Protein AF-0000000072268745 (afdb_homodimer)

pLDDT: mean 97.05, std 5.37, range [57.09, 98.94]

Structure (mmCIF, N/CA/C/O backbone):
data_AF-0000000072268745-model_v1
#
loop_
_entity.id
_entity.type
_entity.pdbx_description
1 polymer 'Ketosteroid isomerase-like enzyme'
#
loop_
_atom_site.group_PDB
_atom_site.id
_atom_site.type_symbol
_atom_site.label_atom_id
_atom_site.label_alt_id
_atom_site.label_comp_id
_atom_site.label_asym_id
_atom_site.label_entity_id
_atom_site.label_seq_id
_atom_site.pdbx_PDB_ins_code
_atom_site.Cartn_x
_atom_site.Cartn_y
_atom_site.Cartn_z
_atom_site.occupancy
_atom_site.B_iso_or_equiv
_atom_site.auth_seq_id
_atom_site.auth_comp_id
_atom_site.auth_asym_id
_atom_site.auth_atom_id
_atom_site.pdbx_PDB_model_num
ATOM 1 N N . MET A 1 1 ? -26.625 -11.188 -12.883 1 57.09 1 MET A N 1
ATOM 2 C CA . MET A 1 1 ? -25.844 -10.211 -12.133 1 57.09 1 MET A CA 1
ATOM 3 C C . MET A 1 1 ? -24.672 -10.875 -11.414 1 57.09 1 MET A C 1
ATOM 5 O O . MET A 1 1 ? -24.797 -11.984 -10.906 1 57.09 1 MET A O 1
ATOM 9 N N . SER A 1 2 ? -23.438 -10.492 -11.781 1 79.25 2 SER A N 1
ATOM 10 C CA . SER A 1 2 ? -22.312 -11.25 -11.242 1 79.25 2 SER A CA 1
ATOM 11 C C . SER A 1 2 ? -22.219 -11.094 -9.734 1 79.25 2 SER A C 1
ATOM 13 O O . SER A 1 2 ? -22.656 -10.086 -9.172 1 79.25 2 SER A O 1
ATOM 15 N N . THR A 1 3 ? -22.078 -12.102 -9.016 1 87.44 3 THR A N 1
ATOM 16 C CA . THR A 1 3 ? -21.938 -12.141 -7.566 1 87.44 3 THR A CA 1
ATOM 17 C C . THR A 1 3 ? -20.781 -11.258 -7.105 1 87.44 3 THR A C 1
ATOM 19 O O . THR A 1 3 ? -19.656 -11.414 -7.574 1 87.44 3 THR A O 1
ATOM 22 N N . PRO A 1 4 ? -21.156 -10.258 -6.32 1 93.06 4 PRO A N 1
ATOM 23 C CA . PRO A 1 4 ? -20.078 -9.383 -5.836 1 93.06 4 PRO A CA 1
ATOM 24 C C . PRO A 1 4 ? -19.031 -10.133 -5.027 1 93.06 4 PRO A C 1
ATOM 26 O O . PRO A 1 4 ? -19.344 -11.07 -4.297 1 93.06 4 PRO A O 1
ATOM 29 N N . LEU A 1 5 ? -17.828 -9.742 -5.172 1 96.75 5 LEU A N 1
ATOM 30 C CA . LEU A 1 5 ? -16.766 -10.273 -4.332 1 96.75 5 LEU A CA 1
ATOM 31 C C . LEU A 1 5 ? -16.906 -9.797 -2.893 1 96.75 5 LEU A C 1
ATOM 33 O O . LEU A 1 5 ? -17.375 -8.68 -2.646 1 96.75 5 LEU A O 1
ATOM 37 N N . THR A 1 6 ? -16.484 -10.633 -1.967 1 97.25 6 THR A N 1
ATOM 38 C CA . THR A 1 6 ? -16.531 -10.312 -0.544 1 97.25 6 THR A CA 1
ATOM 39 C C . THR A 1 6 ? -15.133 -10.383 0.075 1 97.25 6 THR A C 1
ATOM 41 O O . THR A 1 6 ? -14.188 -10.828 -0.57 1 97.25 6 THR A O 1
ATOM 44 N N . ALA A 1 7 ? -15.086 -9.922 1.315 1 98.12 7 ALA A N 1
ATOM 45 C CA . ALA A 1 7 ? -13.828 -10.055 2.049 1 98.12 7 ALA A CA 1
ATOM 46 C C . ALA A 1 7 ? -13.43 -11.516 2.201 1 98.12 7 ALA A C 1
ATOM 48 O O . ALA A 1 7 ? -12.242 -11.844 2.189 1 98.12 7 ALA A O 1
ATOM 49 N N . SER A 1 8 ? -14.414 -12.391 2.43 1 98.31 8 SER A N 1
ATOM 50 C CA . SER A 1 8 ? -14.141 -13.82 2.529 1 98.31 8 SER A CA 1
ATOM 51 C C . SER A 1 8 ? -13.547 -14.359 1.232 1 98.31 8 SER A C 1
ATOM 53 O O . SER A 1 8 ? -12.695 -15.258 1.259 1 98.31 8 SER A O 1
ATOM 55 N N . ASP A 1 9 ? -13.992 -13.875 0.111 1 98.44 9 ASP A N 1
ATOM 56 C CA . ASP A 1 9 ? -13.422 -14.266 -1.17 1 98.44 9 ASP A CA 1
ATOM 57 C C . ASP A 1 9 ? -11.953 -13.844 -1.267 1 98.44 9 ASP A C 1
ATOM 59 O O . ASP A 1 9 ? -11.117 -14.594 -1.786 1 98.44 9 ASP A O 1
ATOM 63 N N . LEU A 1 10 ? -11.617 -12.625 -0.845 1 98.75 10 LEU A N 1
ATOM 64 C CA . LEU A 1 10 ? -10.227 -12.188 -0.821 1 98.75 10 LEU A CA 1
ATOM 65 C C . LEU A 1 10 ? -9.406 -13.047 0.136 1 98.75 10 LEU A C 1
ATOM 67 O O . LEU A 1 10 ? -8.242 -13.352 -0.144 1 98.75 10 LEU A O 1
ATOM 71 N N . ALA A 1 11 ? -10 -13.375 1.288 1 98.88 11 ALA A N 1
ATOM 72 C CA . ALA A 1 11 ? -9.32 -14.281 2.207 1 98.88 11 ALA A CA 1
ATOM 73 C C . ALA A 1 11 ? -9 -15.609 1.526 1 98.88 11 ALA A C 1
ATOM 75 O O . ALA A 1 11 ? -7.883 -16.125 1.644 1 98.88 11 ALA A O 1
ATOM 76 N N . ALA A 1 12 ? -9.922 -16.188 0.835 1 98.81 12 ALA A N 1
ATOM 77 C CA . ALA A 1 12 ? -9.711 -17.422 0.103 1 98.81 12 ALA A CA 1
ATOM 78 C C . ALA A 1 12 ? -8.625 -17.266 -0.951 1 98.81 12 ALA A C 1
ATOM 80 O O . ALA A 1 12 ? -7.852 -18.203 -1.201 1 98.81 12 ALA A O 1
ATOM 81 N N . LEU A 1 13 ? -8.602 -16.141 -1.576 1 98.81 13 LEU A N 1
ATOM 82 C CA . LEU A 1 13 ? -7.57 -15.836 -2.557 1 98.81 13 LEU A CA 1
ATOM 83 C C . LEU A 1 13 ? -6.184 -15.93 -1.93 1 98.81 13 LEU A C 1
ATOM 85 O O . LEU A 1 13 ? -5.297 -16.594 -2.473 1 98.81 13 LEU A O 1
ATOM 89 N N . PHE A 1 14 ? -6.012 -15.359 -0.823 1 98.88 14 PHE A N 1
ATOM 90 C CA . PHE A 1 14 ? -4.68 -15.328 -0.229 1 98.88 14 PHE A CA 1
ATOM 91 C C . PHE A 1 14 ? -4.359 -16.656 0.447 1 98.88 14 PHE A C 1
ATOM 93 O O . PHE A 1 14 ? -3.189 -17.031 0.557 1 98.88 14 PHE A O 1
ATOM 100 N N . ASP A 1 15 ? -5.402 -17.406 0.915 1 98.88 15 ASP A N 1
ATOM 101 C CA . ASP A 1 15 ? -5.156 -18.812 1.279 1 98.88 15 ASP A CA 1
ATOM 102 C C . ASP A 1 15 ? -4.621 -19.594 0.089 1 98.88 15 ASP A C 1
ATOM 104 O O . ASP A 1 15 ? -3.719 -20.422 0.244 1 98.88 15 ASP A O 1
ATOM 108 N N . ALA A 1 16 ? -5.203 -19.391 -1.066 1 98.88 16 ALA A N 1
ATOM 109 C CA . ALA A 1 16 ? -4.758 -20.062 -2.283 1 98.88 16 ALA A CA 1
ATOM 110 C C . ALA A 1 16 ? -3.328 -19.672 -2.641 1 98.88 16 ALA A C 1
ATOM 112 O O . ALA A 1 16 ? -2.529 -20.5 -3.068 1 98.88 16 ALA A O 1
ATOM 113 N N . PHE A 1 17 ? -3.014 -18.359 -2.537 1 98.88 17 PHE A N 1
ATOM 114 C CA . PHE A 1 17 ? -1.639 -17.906 -2.734 1 98.88 17 PHE A CA 1
ATOM 115 C C . PHE A 1 17 ? -0.683 -18.703 -1.854 1 98.88 17 PHE A C 1
ATOM 117 O O . PHE A 1 17 ? 0.359 -19.172 -2.322 1 98.88 17 PHE A O 1
ATOM 124 N N . ASN A 1 18 ? -1.063 -18.906 -0.596 1 98.81 18 ASN A N 1
ATOM 125 C CA . ASN A 1 18 ? -0.176 -19.531 0.377 1 98.81 18 ASN A CA 1
ATOM 126 C C . ASN A 1 18 ? -0.077 -21.047 0.154 1 98.81 18 ASN A C 1
ATOM 128 O O . ASN A 1 18 ? 0.887 -21.672 0.587 1 98.81 18 ASN A O 1
ATOM 132 N N . ARG A 1 19 ? -1.008 -21.594 -0.519 1 98.5 19 ARG A N 1
ATOM 133 C CA . ARG A 1 19 ? -0.937 -23 -0.927 1 98.5 19 ARG A CA 1
ATOM 134 C C . ARG A 1 19 ? -0.25 -23.141 -2.281 1 98.5 19 ARG A C 1
ATOM 136 O O . ARG A 1 19 ? -0.053 -24.25 -2.77 1 98.5 19 ARG A O 1
ATOM 143 N N . HIS A 1 20 ? -0.003 -22.078 -2.895 1 98.62 20 HIS A N 1
ATOM 144 C CA . HIS A 1 20 ? 0.574 -22.031 -4.234 1 98.62 20 HIS A CA 1
ATOM 145 C C . HIS A 1 20 ? -0.311 -22.75 -5.242 1 98.62 20 HIS A C 1
ATOM 147 O O . HIS A 1 20 ? 0.184 -23.516 -6.074 1 98.62 20 HIS A O 1
ATOM 153 N N . ASP A 1 21 ? -1.576 -22.547 -5.133 1 98.69 21 ASP A N 1
ATOM 154 C CA . ASP A 1 21 ? -2.6 -23.125 -5.996 1 98.69 21 ASP A CA 1
ATOM 155 C C . ASP A 1 21 ? -3.02 -22.141 -7.086 1 98.69 21 ASP A C 1
ATOM 157 O O . ASP A 1 21 ? -3.982 -21.391 -6.918 1 98.69 21 ASP A O 1
ATOM 161 N N . ILE A 1 22 ? -2.371 -22.281 -8.242 1 98.75 22 ILE A N 1
ATOM 162 C CA . ILE A 1 22 ? -2.49 -21.25 -9.258 1 98.75 22 ILE A CA 1
ATOM 163 C C . ILE A 1 22 ? -3.914 -21.219 -9.812 1 98.75 22 ILE A C 1
ATOM 165 O O . ILE A 1 22 ? -4.453 -20.156 -10.117 1 98.75 22 ILE A O 1
ATOM 169 N N . ASP A 1 23 ? -4.516 -22.328 -9.969 1 98.5 23 ASP A N 1
ATOM 170 C CA . ASP A 1 23 ? -5.879 -22.344 -10.492 1 98.5 23 ASP A CA 1
ATOM 171 C C . ASP A 1 23 ? -6.836 -21.609 -9.562 1 98.5 23 ASP A C 1
ATOM 173 O O . ASP A 1 23 ? -7.652 -20.797 -10.016 1 98.5 23 ASP A O 1
ATOM 177 N N . ALA A 1 24 ? -6.77 -21.891 -8.281 1 98.69 24 ALA A N 1
ATOM 178 C CA . ALA A 1 24 ? -7.605 -21.203 -7.289 1 98.69 24 ALA A CA 1
ATOM 179 C C . ALA A 1 24 ? -7.297 -19.719 -7.238 1 98.69 24 ALA A C 1
ATOM 181 O O . ALA A 1 24 ? -8.203 -18.891 -7.074 1 98.69 24 ALA A O 1
ATOM 182 N N . VAL A 1 25 ? -6.023 -19.344 -7.359 1 98.81 25 VAL A N 1
ATOM 183 C CA . VAL A 1 25 ? -5.605 -17.953 -7.336 1 98.81 25 VAL A CA 1
ATOM 184 C C . VAL A 1 25 ? -6.234 -17.203 -8.508 1 98.81 25 VAL A C 1
ATOM 186 O O . VAL A 1 25 ? -6.762 -16.094 -8.336 1 98.81 25 VAL A O 1
ATOM 189 N N . MET A 1 26 ? -6.246 -17.797 -9.672 1 98.62 26 MET A N 1
ATOM 190 C CA . MET A 1 26 ? -6.598 -17.047 -10.875 1 98.62 26 MET A CA 1
ATOM 191 C C . MET A 1 26 ? -8.109 -16.984 -11.055 1 98.62 26 MET A C 1
ATOM 193 O O . MET A 1 26 ? -8.617 -16.172 -11.836 1 98.62 26 MET A O 1
ATOM 197 N N . ALA A 1 27 ? -8.82 -17.734 -10.32 1 97.88 27 ALA A N 1
ATOM 198 C CA . ALA A 1 27 ? -10.266 -17.875 -10.484 1 97.88 27 ALA A CA 1
ATOM 199 C C . ALA A 1 27 ? -10.961 -16.516 -10.414 1 97.88 27 ALA A C 1
ATOM 201 O O . ALA A 1 27 ? -11.82 -16.219 -11.25 1 97.88 27 ALA A O 1
ATOM 202 N N . PRO A 1 28 ? -10.633 -15.688 -9.516 1 98.25 28 PRO A N 1
ATOM 203 C CA . PRO A 1 28 ? -11.375 -14.438 -9.406 1 98.25 28 PRO A CA 1
ATOM 204 C C . PRO A 1 28 ? -10.852 -13.352 -10.336 1 98.25 28 PRO A C 1
ATOM 206 O O . PRO A 1 28 ? -11.422 -12.258 -10.406 1 98.25 28 PRO A O 1
ATOM 209 N N . PHE A 1 29 ? -9.805 -13.555 -11.055 1 98.62 29 PHE A N 1
ATOM 210 C CA . PHE A 1 29 ? -9.227 -12.539 -11.93 1 98.62 29 PHE A CA 1
ATOM 211 C C . PHE A 1 29 ? -9.953 -12.5 -13.266 1 98.62 29 PHE A C 1
ATOM 213 O O . PHE A 1 29 ? -10.273 -13.539 -13.836 1 98.62 29 PHE A O 1
ATOM 220 N N . ALA A 1 30 ? -10.242 -11.289 -13.719 1 98.31 30 ALA A N 1
ATOM 221 C CA . ALA A 1 30 ? -10.789 -11.109 -15.055 1 98.31 30 ALA A CA 1
ATOM 222 C C . ALA A 1 30 ? -9.773 -11.5 -16.125 1 98.31 30 ALA A C 1
ATOM 224 O O . ALA A 1 30 ? -8.57 -11.5 -15.867 1 98.31 30 ALA A O 1
ATOM 225 N N . GLU A 1 31 ? -10.188 -11.742 -17.328 1 97.19 31 GLU A N 1
ATOM 226 C CA . GLU A 1 31 ? -9.312 -12.156 -18.422 1 97.19 31 GLU A CA 1
ATOM 227 C C . GLU A 1 31 ? -8.32 -11.055 -18.781 1 97.19 31 GLU A C 1
ATOM 229 O O . GLU A 1 31 ? -7.164 -11.344 -19.109 1 97.19 31 GLU A O 1
ATOM 234 N N . ASP A 1 32 ? -8.773 -9.852 -18.688 1 97.19 32 ASP A N 1
ATOM 235 C CA . ASP A 1 32 ? -7.926 -8.734 -19.094 1 97.19 32 ASP A CA 1
ATOM 236 C C . ASP A 1 32 ? -7.391 -7.98 -17.875 1 97.19 32 ASP A C 1
ATOM 238 O O . ASP A 1 32 ? -7.105 -6.781 -17.953 1 97.19 32 ASP A O 1
ATOM 242 N N . CYS A 1 33 ? -7.383 -8.648 -16.797 1 98.75 33 CYS A N 1
ATOM 243 C CA . CYS A 1 33 ? -6.887 -8.023 -15.57 1 98.75 33 CYS A CA 1
ATOM 244 C C . CYS A 1 33 ? -5.484 -7.461 -15.773 1 98.75 33 CYS A C 1
ATOM 246 O O . CYS A 1 33 ? -4.707 -7.996 -16.562 1 98.75 33 CYS A O 1
ATOM 248 N N . VAL A 1 34 ? -5.18 -6.355 -15.125 1 98.94 34 VAL A N 1
ATOM 249 C CA . VAL A 1 34 ? -3.84 -5.777 -15.094 1 98.94 34 VAL A CA 1
ATOM 250 C C . VAL A 1 34 ? -3.279 -5.867 -13.672 1 98.94 34 VAL A C 1
ATOM 252 O O . VAL A 1 34 ? -3.984 -5.586 -12.703 1 98.94 34 VAL A O 1
ATOM 255 N N . PHE A 1 35 ? -2.059 -6.297 -13.602 1 98.94 35 PHE A N 1
ATOM 256 C CA . PHE A 1 35 ? -1.34 -6.406 -12.336 1 98.94 35 PHE A CA 1
ATOM 257 C C . PHE A 1 35 ? -0.111 -5.508 -12.328 1 98.94 35 PHE A C 1
ATOM 259 O O . PHE A 1 35 ? 0.721 -5.574 -13.234 1 98.94 35 PHE A O 1
ATOM 266 N N . TYR A 1 36 ? -0.042 -4.59 -11.344 1 98.94 36 TYR A N 1
ATOM 267 C CA . TYR A 1 36 ? 1.142 -3.768 -11.117 1 98.94 36 TYR A CA 1
ATOM 268 C C . TYR A 1 36 ? 1.948 -4.285 -9.938 1 98.94 36 TYR A C 1
ATOM 270 O O . TYR A 1 36 ? 1.453 -4.316 -8.805 1 98.94 36 TYR A O 1
ATOM 278 N N . THR A 1 37 ? 3.186 -4.629 -10.18 1 98.81 37 THR A N 1
ATOM 279 C CA . THR A 1 37 ? 4.035 -5.258 -9.172 1 98.81 37 THR A CA 1
ATOM 280 C C . THR A 1 37 ? 4.562 -4.219 -8.188 1 98.81 37 THR A C 1
ATOM 282 O O . THR A 1 37 ? 4.418 -3.014 -8.414 1 98.81 37 THR A O 1
ATOM 285 N N . VAL A 1 38 ? 5.176 -4.715 -7.133 1 98.5 38 VAL A N 1
ATOM 286 C CA . VAL A 1 38 ? 5.707 -3.883 -6.059 1 98.5 38 VAL A CA 1
ATOM 287 C C . VAL A 1 38 ? 6.828 -2.996 -6.598 1 98.5 38 VAL A C 1
ATOM 289 O O . VAL A 1 38 ? 6.977 -1.848 -6.172 1 98.5 38 VAL A O 1
ATOM 292 N N . ALA A 1 39 ? 7.551 -3.527 -7.504 1 98.12 39 ALA A N 1
ATOM 293 C CA . ALA A 1 39 ? 8.766 -2.869 -7.969 1 98.12 39 ALA A CA 1
ATOM 294 C C . ALA A 1 39 ? 8.797 -2.775 -9.492 1 98.12 39 ALA A C 1
ATOM 296 O O . ALA A 1 39 ? 8.125 -3.555 -10.18 1 98.12 39 ALA A O 1
ATOM 297 N N . GLY A 1 40 ? 9.656 -1.9 -10.008 1 97.88 40 GLY A N 1
ATOM 298 C CA . GLY A 1 40 ? 9.852 -1.713 -11.438 1 97.88 40 GLY A CA 1
ATOM 299 C C . GLY A 1 40 ? 10.406 -0.345 -11.789 1 97.88 40 GLY A C 1
ATOM 300 O O . GLY A 1 40 ? 10.641 0.483 -10.906 1 97.88 40 GLY A O 1
ATOM 301 N N . GLU A 1 41 ? 10.531 -0.11 -13.062 1 96.94 41 GLU A N 1
ATOM 302 C CA . GLU A 1 41 ? 11.125 1.136 -13.531 1 96.94 41 GLU A CA 1
ATOM 303 C C . GLU A 1 41 ? 10.086 2.244 -13.633 1 96.94 41 GLU A C 1
ATOM 305 O O . GLU A 1 41 ? 10.43 3.43 -13.641 1 96.94 41 GLU A O 1
ATOM 310 N N . ALA A 1 42 ? 8.875 1.871 -13.75 1 97.69 42 ALA A N 1
ATOM 311 C CA . ALA A 1 42 ? 7.812 2.863 -13.852 1 97.69 42 ALA A CA 1
ATOM 312 C C . ALA A 1 42 ? 7.266 3.229 -12.477 1 97.69 42 ALA A C 1
ATOM 314 O O . ALA A 1 42 ? 7.484 2.506 -11.5 1 97.69 42 ALA A O 1
ATOM 315 N N . GLU A 1 43 ? 6.566 4.324 -12.328 1 98 43 GLU A N 1
ATOM 316 C CA . GLU A 1 43 ? 6.031 4.816 -11.062 1 98 43 GLU A CA 1
ATOM 317 C C . GLU A 1 43 ? 5.051 3.816 -10.453 1 98 43 GLU A C 1
ATOM 319 O O . GLU A 1 43 ? 4.867 3.783 -9.234 1 98 43 GLU A O 1
ATOM 324 N N . HIS A 1 44 ? 4.395 2.994 -11.281 1 98.5 44 HIS A N 1
ATOM 325 C CA . HIS A 1 44 ? 3.402 2.018 -10.844 1 98.5 44 HIS A CA 1
ATOM 326 C C . HIS A 1 44 ? 4.023 0.637 -10.672 1 98.5 44 HIS A C 1
ATOM 328 O O . HIS A 1 44 ? 3.316 -0.344 -10.438 1 98.5 44 HIS A O 1
ATOM 334 N N . GLY A 1 45 ? 5.34 0.479 -10.797 1 98.25 45 GLY A N 1
ATOM 335 C CA . GLY A 1 45 ? 5.992 -0.82 -10.852 1 98.25 45 GLY A CA 1
ATOM 336 C C . GLY A 1 45 ? 6.027 -1.412 -12.242 1 98.25 45 GLY A C 1
ATOM 337 O O . GLY A 1 45 ? 6.254 -0.696 -13.227 1 98.25 45 GLY A O 1
ATOM 338 N N . THR A 1 46 ? 6.012 -2.699 -12.305 1 98.69 46 THR A N 1
ATOM 339 C CA . THR A 1 46 ? 5.926 -3.383 -13.586 1 98.69 46 THR A CA 1
ATOM 340 C C . THR A 1 46 ? 4.477 -3.717 -13.93 1 98.69 46 THR A C 1
ATOM 342 O O . THR A 1 46 ? 3.73 -4.203 -13.078 1 98.69 46 THR A O 1
ATOM 345 N N . ARG A 1 47 ? 4.098 -3.391 -15.117 1 98.75 47 ARG A N 1
ATOM 346 C CA . ARG A 1 47 ? 2.75 -3.67 -15.594 1 98.75 47 ARG A CA 1
ATOM 347 C C . ARG A 1 47 ? 2.678 -5.043 -16.25 1 98.75 47 ARG A C 1
ATOM 349 O O . ARG A 1 47 ? 3.395 -5.312 -17.219 1 98.75 47 ARG A O 1
ATOM 356 N N . ILE A 1 48 ? 1.896 -5.918 -15.734 1 98.88 48 ILE A N 1
ATOM 357 C CA . ILE A 1 48 ? 1.642 -7.242 -16.297 1 98.88 48 ILE A CA 1
ATOM 358 C C . ILE A 1 48 ? 0.174 -7.355 -16.703 1 98.88 48 ILE A C 1
ATOM 360 O O . ILE A 1 48 ? -0.722 -7.129 -15.883 1 98.88 48 ILE A O 1
ATOM 364 N N . GLU A 1 49 ? -0.066 -7.73 -17.906 1 98.62 49 GLU A N 1
ATOM 365 C CA . GLU A 1 49 ? -1.429 -7.684 -18.422 1 98.62 49 GLU A CA 1
ATOM 366 C C . GLU A 1 49 ? -1.888 -9.055 -18.906 1 98.62 49 GLU A C 1
ATOM 368 O O . GLU A 1 49 ? -1.187 -9.719 -19.672 1 98.62 49 GLU A O 1
ATOM 373 N N . GLY A 1 50 ? -3.051 -9.414 -18.469 1 98.31 50 GLY A N 1
ATOM 374 C CA . GLY A 1 50 ? -3.68 -10.656 -18.891 1 98.31 50 GLY A CA 1
ATOM 375 C C . GLY A 1 50 ? -3.467 -11.789 -17.906 1 98.31 50 GLY A C 1
ATOM 376 O O . GLY A 1 50 ? -2.402 -11.898 -17.297 1 98.31 50 GLY A O 1
ATOM 377 N N . ARG A 1 51 ? -4.449 -12.656 -17.875 1 97.38 51 ARG A N 1
ATOM 378 C CA . ARG A 1 51 ? -4.5 -13.727 -16.891 1 97.38 51 ARG A CA 1
ATOM 379 C C . ARG A 1 51 ? -3.299 -14.656 -17.016 1 97.38 51 ARG A C 1
ATOM 381 O O . ARG A 1 51 ? -2.699 -15.055 -16.016 1 97.38 51 ARG A O 1
ATOM 388 N N . GLU A 1 52 ? -2.932 -14.992 -18.188 1 97.44 52 GLU A N 1
ATOM 389 C CA . GLU A 1 52 ? -1.837 -15.93 -18.406 1 97.44 52 GLU A CA 1
ATOM 390 C C . GLU A 1 52 ? -0.507 -15.352 -17.938 1 97.44 52 GLU A C 1
ATOM 392 O O . GLU A 1 52 ? 0.27 -16.031 -17.266 1 97.44 52 GLU A O 1
ATOM 397 N N . ALA A 1 53 ? -0.256 -14.133 -18.344 1 98.75 53 ALA A N 1
ATOM 398 C CA . ALA A 1 53 ? 0.977 -13.469 -17.938 1 98.75 53 ALA A CA 1
ATOM 399 C C . ALA A 1 53 ? 1.037 -13.312 -16.422 1 98.75 53 ALA A C 1
ATOM 401 O O . ALA A 1 53 ? 2.096 -13.492 -15.812 1 98.75 53 ALA A O 1
ATOM 402 N N . ILE A 1 54 ? -0.078 -12.984 -15.828 1 98.88 54 ILE A N 1
ATOM 403 C CA . ILE A 1 54 ? -0.147 -12.812 -14.383 1 98.88 54 ILE A CA 1
ATOM 404 C C . ILE A 1 54 ? 0.089 -14.156 -13.695 1 98.88 54 ILE A C 1
ATOM 406 O O . ILE A 1 54 ? 0.854 -14.234 -12.727 1 98.88 54 ILE A O 1
ATOM 410 N N . ALA A 1 55 ? -0.515 -15.195 -14.195 1 98.81 55 ALA A N 1
ATOM 411 C CA . ALA A 1 55 ? -0.311 -16.531 -13.641 1 98.81 55 ALA A CA 1
ATOM 412 C C . ALA A 1 55 ? 1.163 -16.922 -13.688 1 98.81 55 ALA A C 1
ATOM 414 O O . ALA A 1 55 ? 1.692 -17.469 -12.719 1 98.81 55 ALA A O 1
ATOM 415 N N . ARG A 1 56 ? 1.805 -16.641 -14.75 1 98.75 56 ARG A N 1
ATOM 416 C CA . ARG A 1 56 ? 3.225 -16.938 -14.891 1 98.75 56 ARG A CA 1
ATOM 417 C C . ARG A 1 56 ? 4.055 -16.156 -13.875 1 98.75 56 ARG A C 1
ATOM 419 O O . ARG A 1 56 ? 5.008 -16.688 -13.305 1 98.75 56 ARG A O 1
ATOM 426 N N . ALA A 1 57 ? 3.707 -14.961 -13.711 1 98.69 57 ALA A N 1
ATOM 427 C CA . ALA A 1 57 ? 4.426 -14.133 -12.742 1 98.69 57 ALA A CA 1
ATOM 428 C C . ALA A 1 57 ? 4.297 -14.703 -11.336 1 98.69 57 ALA A C 1
ATOM 430 O O . ALA A 1 57 ? 5.285 -14.812 -10.609 1 98.69 57 ALA A O 1
ATOM 431 N N . PHE A 1 58 ? 3.025 -15.039 -10.906 1 98.75 58 PHE A N 1
ATOM 432 C CA . PHE A 1 58 ? 2.803 -15.594 -9.578 1 98.75 58 PHE A CA 1
ATOM 433 C C . PHE A 1 58 ? 3.555 -16.906 -9.406 1 98.75 58 PHE A C 1
ATOM 435 O O . PHE A 1 58 ? 4.219 -17.125 -8.391 1 98.75 58 PHE A O 1
ATOM 442 N N . THR A 1 59 ? 3.559 -17.766 -10.391 1 98.69 59 THR A N 1
ATOM 443 C CA . THR A 1 59 ? 4.273 -19.031 -10.32 1 98.69 59 THR A CA 1
ATOM 444 C C . THR A 1 59 ? 5.781 -18.797 -10.258 1 98.69 59 THR A C 1
ATOM 446 O O . THR A 1 59 ? 6.504 -19.562 -9.609 1 98.69 59 THR A O 1
ATOM 449 N N . GLY A 1 60 ? 6.184 -17.828 -10.961 1 98.38 60 GLY A N 1
ATOM 450 C CA . GLY A 1 60 ? 7.586 -17.438 -10.891 1 98.38 60 GLY A CA 1
ATOM 451 C C . GLY A 1 60 ? 8.039 -17.078 -9.484 1 98.38 60 GLY A C 1
ATOM 452 O O . GLY A 1 60 ? 9.133 -17.469 -9.062 1 98.38 60 GLY A O 1
ATOM 453 N N . VAL A 1 61 ? 7.23 -16.328 -8.773 1 98 61 VAL A N 1
ATOM 454 C CA . VAL A 1 61 ? 7.543 -15.969 -7.391 1 98 61 VAL A CA 1
ATOM 455 C C . VAL A 1 61 ? 7.68 -17.234 -6.543 1 98 61 VAL A C 1
ATOM 457 O O . VAL A 1 61 ? 8.641 -17.375 -5.781 1 98 61 VAL A O 1
ATOM 460 N N . TRP A 1 62 ? 6.789 -18.188 -6.676 1 98.25 62 TRP A N 1
ATOM 461 C CA . TRP A 1 62 ? 6.789 -19.438 -5.906 1 98.25 62 TRP A CA 1
ATOM 462 C C . TRP A 1 62 ? 8.008 -20.281 -6.238 1 98.25 62 TRP A C 1
ATOM 464 O O . TRP A 1 62 ? 8.539 -20.984 -5.371 1 98.25 62 TRP A O 1
ATOM 474 N N . THR A 1 63 ? 8.352 -20.219 -7.453 1 98.19 63 THR A N 1
ATOM 475 C CA . THR A 1 63 ? 9.516 -20.984 -7.887 1 98.19 63 THR A CA 1
ATOM 476 C C . THR A 1 63 ? 10.797 -20.406 -7.289 1 98.19 63 THR A C 1
ATOM 478 O O . THR A 1 63 ? 11.648 -21.141 -6.793 1 98.19 63 THR A O 1
ATOM 481 N N . ALA A 1 64 ? 10.914 -19.172 -7.328 1 97.75 64 ALA A N 1
ATOM 482 C CA . ALA A 1 64 ? 12.102 -18.5 -6.816 1 97.75 64 ALA A CA 1
ATOM 483 C C . ALA A 1 64 ? 12.156 -18.562 -5.293 1 97.75 64 ALA A C 1
ATOM 485 O O . ALA A 1 64 ? 13.242 -18.594 -4.707 1 97.75 64 ALA A O 1
ATOM 486 N N . MET A 1 65 ? 11.039 -18.578 -4.652 1 98.25 65 MET A N 1
ATOM 487 C CA . MET A 1 65 ? 10.883 -18.609 -3.201 1 98.25 65 MET A CA 1
ATOM 488 C C . MET A 1 65 ? 9.828 -19.625 -2.787 1 98.25 65 MET A C 1
ATOM 490 O O . MET A 1 65 ? 8.695 -19.25 -2.455 1 98.25 65 MET A O 1
ATOM 494 N N . PRO A 1 66 ? 10.156 -20.812 -2.658 1 98.19 66 PRO A N 1
ATOM 495 C CA . PRO A 1 66 ? 9.164 -21.859 -2.473 1 98.19 66 PRO A CA 1
ATOM 496 C C . PRO A 1 66 ? 8.445 -21.781 -1.127 1 98.19 66 PRO A C 1
ATOM 498 O O . PRO A 1 66 ? 7.383 -22.375 -0.949 1 98.19 66 PRO A O 1
ATOM 501 N N . ASP A 1 67 ? 9.008 -21.047 -0.145 1 98.44 67 ASP A N 1
ATOM 502 C CA . ASP A 1 67 ? 8.398 -20.953 1.178 1 98.44 67 ASP A CA 1
ATOM 503 C C . ASP A 1 67 ? 7.637 -19.641 1.34 1 98.44 67 ASP A C 1
ATOM 505 O O . ASP A 1 67 ? 7.242 -19.281 2.451 1 98.44 67 ASP A O 1
ATOM 509 N N . VAL A 1 68 ? 7.453 -18.891 0.263 1 98.69 68 VAL A N 1
ATOM 510 C CA . VAL A 1 68 ? 6.859 -17.562 0.316 1 98.69 68 VAL A CA 1
ATOM 511 C C . VAL A 1 68 ? 5.441 -17.656 0.882 1 98.69 68 VAL A C 1
ATOM 513 O O . VAL A 1 68 ? 4.691 -18.578 0.555 1 98.69 68 VAL A O 1
ATOM 516 N N . GLN A 1 69 ? 5.129 -16.703 1.755 1 98.75 69 GLN A N 1
ATOM 517 C CA . GLN A 1 69 ? 3.797 -16.594 2.336 1 98.75 69 GLN A CA 1
ATOM 518 C C . GLN A 1 69 ? 3.367 -15.125 2.424 1 98.75 69 GLN A C 1
ATOM 520 O O . GLN A 1 69 ? 4.184 -14.25 2.717 1 98.75 69 GLN A O 1
ATOM 525 N N . TRP A 1 70 ? 2.17 -14.914 2.17 1 98.81 70 TRP A N 1
ATOM 526 C CA . TRP A 1 70 ? 1.466 -13.695 2.564 1 98.81 70 TRP A CA 1
ATOM 527 C C . TRP A 1 70 ? 0.698 -13.914 3.865 1 98.81 70 TRP A C 1
ATOM 529 O O . TRP A 1 70 ? -0.523 -14.086 3.85 1 98.81 70 TRP A O 1
ATOM 539 N N . ALA A 1 71 ? 1.368 -13.75 4.957 1 98.56 71 ALA A N 1
ATOM 540 C CA . ALA A 1 71 ? 0.908 -14.18 6.277 1 98.56 71 ALA A CA 1
ATOM 541 C C . ALA A 1 71 ? 0.034 -13.109 6.926 1 98.56 71 ALA A C 1
ATOM 543 O O . ALA A 1 71 ? 0.027 -11.953 6.492 1 98.56 71 ALA A O 1
ATOM 544 N N . ASP A 1 72 ? -0.759 -13.555 7.941 1 98.44 72 ASP A N 1
ATOM 545 C CA . ASP A 1 72 ? -1.529 -12.664 8.812 1 98.44 72 ASP A CA 1
ATOM 546 C C . ASP A 1 72 ? -2.41 -11.727 7.996 1 98.44 72 ASP A C 1
ATOM 548 O O . ASP A 1 72 ? -2.488 -10.531 8.289 1 98.44 72 ASP A O 1
ATOM 552 N N . HIS A 1 73 ? -3.002 -12.266 6.938 1 98.75 73 HIS A N 1
ATOM 553 C CA . HIS A 1 73 ? -3.678 -11.359 6.016 1 98.75 73 HIS A CA 1
ATOM 554 C C . HIS A 1 73 ? -5.059 -10.977 6.535 1 98.75 73 HIS A C 1
ATOM 556 O O . HIS A 1 73 ? -5.711 -11.766 7.223 1 98.75 73 HIS A O 1
ATOM 562 N N . SER A 1 74 ? -5.492 -9.766 6.246 1 98.81 74 SER A N 1
ATOM 563 C CA . SER A 1 74 ? -6.812 -9.211 6.516 1 98.81 74 SER A CA 1
ATOM 564 C C . SER A 1 74 ? -7.34 -8.438 5.312 1 98.81 74 SER A C 1
ATOM 566 O O . SER A 1 74 ? -6.562 -7.98 4.469 1 98.81 74 SER A O 1
ATOM 568 N N . HIS A 1 75 ? -8.688 -8.289 5.246 1 98.81 75 HIS A N 1
ATOM 569 C CA . HIS A 1 75 ? -9.289 -7.828 4 1 98.81 75 HIS A CA 1
ATOM 570 C C . HIS A 1 75 ? -10.5 -6.941 4.277 1 98.81 75 HIS A C 1
ATOM 572 O O . HIS A 1 75 ? -11.227 -7.156 5.25 1 98.81 75 HIS A O 1
ATOM 578 N N . PHE A 1 76 ? -10.742 -5.996 3.414 1 98.75 76 PHE A N 1
ATOM 579 C CA . PHE A 1 76 ? -11.992 -5.246 3.408 1 98.75 76 PHE A CA 1
ATOM 580 C C . PHE A 1 76 ? -12.297 -4.719 2.014 1 98.75 76 PHE A C 1
ATOM 582 O O . PHE A 1 76 ? -11.422 -4.68 1.149 1 98.75 76 PHE A O 1
ATOM 589 N N . LEU A 1 77 ? -13.516 -4.371 1.738 1 98.69 77 LEU A N 1
ATOM 590 C CA . LEU A 1 77 ? -13.969 -3.807 0.472 1 98.69 77 LEU A CA 1
ATOM 591 C C . LEU A 1 77 ? -14.703 -2.49 0.696 1 98.69 77 LEU A C 1
ATOM 593 O O . LEU A 1 77 ? -15.203 -2.234 1.792 1 98.69 77 LEU A O 1
ATOM 597 N N . SER A 1 78 ? -14.727 -1.685 -0.336 1 98.38 78 SER A N 1
ATOM 598 C CA . SER A 1 78 ? -15.562 -0.485 -0.314 1 98.38 78 SER A CA 1
ATOM 599 C C . SER A 1 78 ? -17.047 -0.841 -0.261 1 98.38 78 SER A C 1
ATOM 601 O O . SER A 1 78 ? -17.422 -1.978 -0.551 1 98.38 78 SER A O 1
ATOM 603 N N . GLU A 1 79 ? -17.828 0.113 0.056 1 95.62 79 GLU A N 1
ATOM 604 C CA . GLU A 1 79 ? -19.266 -0.095 0.186 1 95.62 79 GLU A CA 1
ATOM 605 C C . GLU A 1 79 ? -19.875 -0.579 -1.127 1 95.62 79 GLU A C 1
ATOM 607 O O . GLU A 1 79 ? -20.719 -1.478 -1.133 1 95.62 79 GLU A O 1
ATOM 612 N N . ASP A 1 80 ? -19.453 -0.013 -2.236 1 96.06 80 ASP A N 1
ATOM 613 C CA . ASP A 1 80 ? -20.047 -0.336 -3.529 1 96.06 80 ASP A CA 1
ATOM 614 C C . ASP A 1 80 ? -19.422 -1.6 -4.121 1 96.06 80 ASP A C 1
ATOM 616 O O . ASP A 1 80 ? -19.781 -2.02 -5.223 1 96.06 80 ASP A O 1
ATOM 620 N N . GLY A 1 81 ? -18.453 -2.15 -3.451 1 97.25 81 GLY A N 1
ATOM 621 C CA . GLY A 1 81 ? -17.859 -3.41 -3.861 1 97.25 81 GLY A CA 1
ATOM 622 C C . GLY A 1 81 ? -16.906 -3.264 -5.027 1 97.25 81 GLY A C 1
ATOM 623 O O . GLY A 1 81 ? -16.438 -4.262 -5.586 1 97.25 81 GLY A O 1
ATOM 624 N N . THR A 1 82 ? -16.5 -2.029 -5.371 1 98.25 82 THR A N 1
ATOM 625 C CA . THR A 1 82 ? -15.688 -1.817 -6.566 1 98.25 82 THR A CA 1
ATOM 626 C C . THR A 1 82 ? -14.211 -1.729 -6.215 1 98.25 82 THR A C 1
ATOM 628 O O . THR A 1 82 ? -13.352 -1.702 -7.102 1 98.25 82 THR A O 1
ATOM 631 N N . ARG A 1 83 ? -13.992 -1.65 -4.945 1 98.75 83 ARG A N 1
ATOM 632 C CA . ARG A 1 83 ? -12.617 -1.612 -4.473 1 98.75 83 ARG A CA 1
ATOM 633 C C . ARG A 1 83 ? -12.391 -2.635 -3.363 1 98.75 83 ARG A C 1
ATOM 635 O O . ARG A 1 83 ? -13.273 -2.873 -2.541 1 98.75 83 ARG A O 1
ATOM 642 N N . GLY A 1 84 ? -11.188 -3.24 -3.281 1 98.81 84 GLY A N 1
ATOM 643 C CA . GLY A 1 84 ? -10.773 -4.16 -2.232 1 98.81 84 GLY A CA 1
ATOM 644 C C . GLY A 1 84 ? -9.352 -3.92 -1.757 1 98.81 84 GLY A C 1
ATOM 645 O O . GLY A 1 84 ? -8.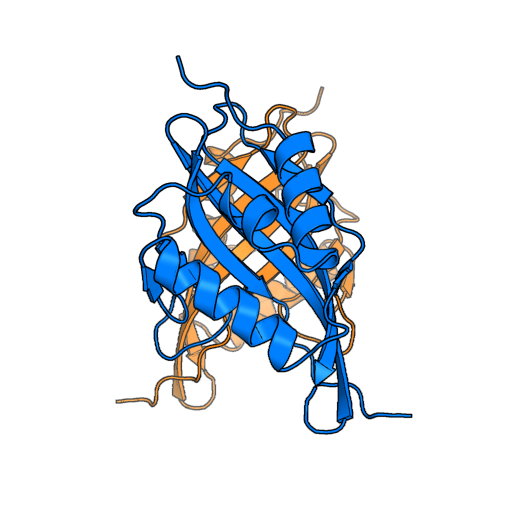547 -3.322 -2.473 1 98.81 84 GLY A O 1
ATOM 646 N N . VAL A 1 85 ? -9.109 -4.34 -0.579 1 98.94 85 VAL A N 1
ATOM 647 C CA . VAL A 1 85 ? -7.785 -4.238 0.029 1 98.94 85 VAL A CA 1
ATOM 648 C C . VAL A 1 85 ? -7.453 -5.539 0.76 1 98.94 85 VAL A C 1
ATOM 650 O O . VAL A 1 85 ? -8.289 -6.086 1.479 1 98.94 85 VAL A O 1
ATOM 653 N N . SER A 1 86 ? -6.277 -6.023 0.547 1 98.94 86 SER A N 1
ATOM 654 C CA . SER A 1 86 ? -5.699 -7.094 1.353 1 98.94 86 SER A CA 1
ATOM 655 C C . SER A 1 86 ? -4.379 -6.656 1.982 1 98.94 86 SER A C 1
ATOM 657 O O . SER A 1 86 ? -3.441 -6.285 1.275 1 98.94 86 SER A O 1
ATOM 659 N N . GLN A 1 87 ? -4.312 -6.672 3.277 1 98.94 87 GLN A N 1
ATOM 660 C CA . GLN A 1 87 ? -3.068 -6.449 4.008 1 98.94 87 GLN A CA 1
ATOM 661 C C . GLN A 1 87 ? -2.436 -7.77 4.434 1 98.94 87 GLN A C 1
ATOM 663 O O . GLN A 1 87 ? -3.141 -8.727 4.746 1 98.94 87 GLN A O 1
ATOM 668 N N . TRP A 1 88 ? -1.109 -7.754 4.469 1 98.88 88 TRP A N 1
ATOM 669 C CA . TRP A 1 88 ? -0.416 -9 4.777 1 98.88 88 TRP A CA 1
ATOM 670 C C . TRP A 1 88 ? 1.02 -8.734 5.219 1 98.88 88 TRP A C 1
ATOM 672 O O . TRP A 1 88 ? 1.513 -7.605 5.094 1 98.88 88 TRP A O 1
ATOM 682 N N . THR A 1 89 ? 1.643 -9.688 5.816 1 98.81 89 THR A N 1
ATOM 683 C CA . THR A 1 89 ? 3.086 -9.766 6.016 1 98.81 89 THR A CA 1
ATOM 684 C C . THR A 1 89 ? 3.707 -10.766 5.043 1 98.81 89 THR A C 1
ATOM 686 O O . THR A 1 89 ? 3.393 -11.961 5.09 1 98.81 89 THR A O 1
ATOM 689 N N . PHE A 1 90 ? 4.5 -10.273 4.156 1 98.75 90 PHE A N 1
ATOM 690 C CA . PHE A 1 90 ? 5.242 -11.102 3.211 1 98.75 90 PHE A CA 1
ATOM 691 C C . PHE A 1 90 ? 6.441 -11.758 3.887 1 98.75 90 PHE A C 1
ATOM 693 O O . PHE A 1 90 ? 7.27 -11.07 4.488 1 98.75 90 PHE A O 1
ATOM 700 N N . ARG A 1 91 ? 6.539 -13.07 3.82 1 98.5 91 ARG A N 1
ATOM 701 C CA . ARG A 1 91 ? 7.648 -13.844 4.371 1 98.5 91 ARG A CA 1
ATOM 702 C C . ARG A 1 91 ? 8.203 -14.82 3.34 1 98.5 91 ARG A C 1
ATOM 704 O O . ARG A 1 91 ? 7.449 -15.586 2.742 1 98.5 91 ARG A O 1
ATOM 711 N N . ALA A 1 92 ? 9.461 -14.758 3.236 1 98.31 92 ALA A N 1
ATOM 712 C CA . ALA A 1 92 ? 10.078 -15.695 2.301 1 98.31 92 ALA A CA 1
ATOM 713 C C . ALA A 1 92 ? 11.586 -15.781 2.537 1 98.31 92 ALA A C 1
ATOM 715 O O . ALA A 1 92 ? 12.164 -14.953 3.24 1 98.31 92 ALA A O 1
ATOM 716 N N . THR A 1 93 ? 12.164 -16.812 2.014 1 98 93 THR A N 1
ATOM 717 C CA . THR A 1 93 ? 13.609 -16.922 1.877 1 98 93 THR A CA 1
ATOM 718 C C . THR A 1 93 ? 14.047 -16.625 0.446 1 98 93 THR A C 1
ATOM 720 O O . THR A 1 93 ? 13.578 -17.266 -0.499 1 98 93 THR A O 1
ATOM 723 N N . ASN A 1 94 ? 14.891 -15.68 0.308 1 96 94 ASN A N 1
ATOM 724 C CA . ASN A 1 9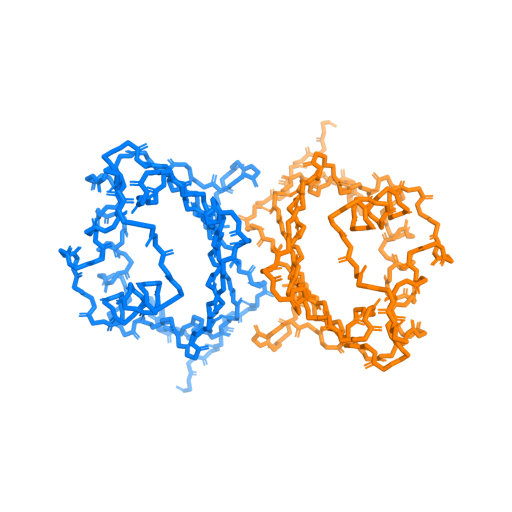4 ? 15.414 -15.328 -1.007 1 96 94 ASN A CA 1
ATOM 725 C C . ASN A 1 94 ? 16.328 -16.422 -1.549 1 96 94 ASN A C 1
ATOM 727 O O . ASN A 1 94 ? 16.875 -17.219 -0.782 1 96 94 ASN A O 1
ATOM 731 N N . PRO A 1 95 ? 16.5 -16.375 -2.918 1 95.44 95 PRO A N 1
ATOM 732 C CA . PRO A 1 95 ? 17.422 -17.359 -3.498 1 95.44 95 PRO A CA 1
ATOM 733 C C . PRO A 1 95 ? 18.828 -17.297 -2.898 1 95.44 95 PRO A C 1
ATOM 735 O O . PRO A 1 95 ? 19.516 -18.312 -2.812 1 95.44 95 PRO A O 1
ATOM 738 N N . ASP A 1 96 ? 19.219 -16.203 -2.416 1 94.5 96 ASP A N 1
ATOM 739 C CA . ASP A 1 96 ? 20.562 -16.031 -1.874 1 94.5 96 ASP A CA 1
ATOM 740 C C . ASP A 1 96 ? 20.609 -16.438 -0.406 1 94.5 96 ASP A C 1
ATOM 742 O O . ASP A 1 96 ? 21.656 -16.297 0.245 1 94.5 96 ASP A O 1
ATOM 746 N N . GLY A 1 97 ? 19.531 -16.812 0.155 1 95.56 97 GLY A N 1
ATOM 747 C CA . GLY A 1 97 ? 19.5 -17.359 1.504 1 95.56 97 GLY A CA 1
ATOM 748 C C . GLY A 1 97 ? 19.031 -16.359 2.541 1 95.56 97 GLY A C 1
ATOM 749 O O . GLY A 1 97 ? 18.703 -16.719 3.67 1 95.56 97 GLY A O 1
ATOM 750 N N . THR A 1 98 ? 19.016 -15.102 2.248 1 96.25 98 THR A N 1
ATOM 751 C CA . THR A 1 98 ? 18.5 -14.102 3.184 1 96.25 98 THR A CA 1
ATOM 752 C C . THR A 1 98 ? 16.984 -14.211 3.324 1 96.25 98 THR A C 1
ATOM 754 O O . THR A 1 98 ? 16.328 -14.797 2.471 1 96.25 98 THR A O 1
ATOM 757 N N . ARG A 1 99 ? 16.516 -13.688 4.379 1 97.44 99 ARG A N 1
ATOM 758 C CA . ARG A 1 99 ? 15.086 -13.75 4.648 1 97.44 99 ARG A CA 1
ATOM 759 C C . ARG A 1 99 ? 14.43 -12.391 4.426 1 97.44 99 ARG A C 1
ATOM 761 O O . ARG A 1 99 ? 15.062 -11.352 4.633 1 97.44 99 ARG A O 1
ATOM 768 N N . ILE A 1 100 ? 13.25 -12.484 3.998 1 97.56 100 ILE A N 1
ATOM 769 C CA . ILE A 1 100 ? 12.422 -11.297 3.893 1 97.56 100 ILE A CA 1
ATOM 770 C C . ILE A 1 100 ? 11.195 -11.438 4.793 1 97.56 100 ILE A C 1
ATOM 772 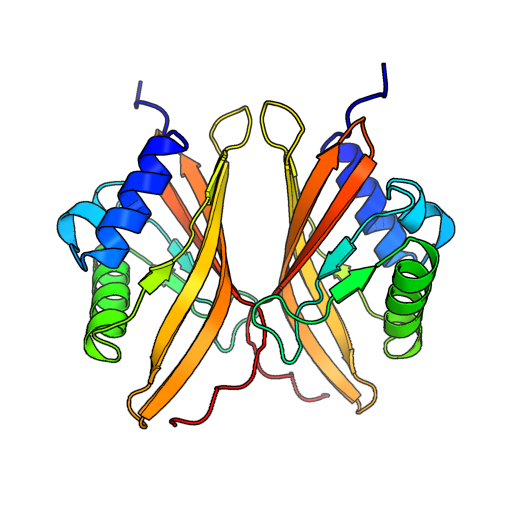O O . ILE A 1 100 ? 10.539 -12.484 4.797 1 97.56 100 ILE A O 1
ATOM 776 N N . GLU A 1 101 ? 10.898 -10.516 5.578 1 98.38 101 GLU A N 1
ATOM 777 C CA . GLU A 1 101 ? 9.688 -10.328 6.371 1 98.38 101 GLU A CA 1
ATOM 778 C C . GLU A 1 101 ? 9.258 -8.867 6.391 1 98.38 101 GLU A C 1
ATOM 780 O O . GLU A 1 101 ? 9.891 -8.031 7.047 1 98.38 101 GLU A O 1
ATOM 785 N N . VAL A 1 102 ? 8.234 -8.547 5.668 1 98.69 102 VAL A N 1
ATOM 786 C CA . VAL A 1 102 ? 7.91 -7.148 5.43 1 98.69 102 VAL A CA 1
ATOM 787 C C . VAL A 1 102 ? 6.41 -7 5.172 1 98.69 102 VAL A C 1
ATOM 789 O O . VAL A 1 102 ? 5.812 -7.812 4.469 1 98.69 102 VAL A O 1
ATOM 792 N N . GLN A 1 103 ? 5.758 -6.004 5.797 1 98.88 103 GLN A N 1
ATOM 793 C CA . GLN A 1 103 ? 4.324 -5.805 5.617 1 98.88 103 GLN A CA 1
ATOM 794 C C . GLN A 1 103 ? 4.027 -5.113 4.293 1 98.88 103 GLN A C 1
ATOM 796 O O . GLN A 1 103 ? 4.848 -4.348 3.785 1 98.88 103 GLN A O 1
ATOM 801 N N . GLY A 1 104 ? 2.9 -5.379 3.732 1 98.81 104 GLY A N 1
ATOM 802 C CA . GLY A 1 104 ? 2.408 -4.781 2.5 1 98.81 104 GLY A CA 1
ATOM 803 C C . GLY A 1 104 ? 0.911 -4.934 2.32 1 98.81 104 GLY A C 1
ATOM 804 O O . GLY A 1 104 ? 0.191 -5.227 3.275 1 98.81 104 GLY A O 1
ATOM 805 N N . ALA A 1 105 ? 0.475 -4.613 1.107 1 98.94 105 ALA A N 1
ATOM 806 C CA . ALA A 1 105 ? -0.945 -4.711 0.78 1 98.94 105 ALA A CA 1
ATOM 807 C C . ALA A 1 105 ? -1.153 -4.84 -0.726 1 98.94 105 ALA A C 1
ATOM 809 O O . ALA A 1 105 ? -0.294 -4.441 -1.515 1 98.94 105 ALA A O 1
ATOM 810 N N . ASP A 1 106 ? -2.227 -5.426 -1.093 1 98.94 106 ASP A N 1
ATOM 811 C CA . ASP A 1 106 ? -2.773 -5.391 -2.445 1 98.94 106 ASP A CA 1
ATOM 812 C C . ASP A 1 106 ? -4.043 -4.547 -2.502 1 98.94 106 ASP A C 1
ATOM 814 O O . ASP A 1 106 ? -4.945 -4.715 -1.677 1 98.94 106 ASP A O 1
ATOM 818 N N . LEU A 1 107 ? -4.113 -3.619 -3.424 1 98.94 107 LEU A N 1
ATOM 819 C CA . LEU A 1 107 ? -5.328 -2.881 -3.754 1 98.94 107 LEU A CA 1
ATOM 820 C C . LEU A 1 107 ? -5.977 -3.436 -5.016 1 98.94 107 LEU A C 1
ATOM 822 O O . LEU A 1 107 ? -5.289 -3.73 -5.996 1 98.94 107 LEU A O 1
ATOM 826 N N . PHE A 1 108 ? -7.297 -3.529 -5 1 98.94 108 PHE A N 1
ATOM 827 C CA . PHE A 1 108 ? -8.008 -4.141 -6.117 1 98.94 108 PHE A CA 1
ATOM 828 C C . PHE A 1 108 ? -9.062 -3.191 -6.672 1 98.94 108 PHE A C 1
ATOM 830 O O . PHE A 1 108 ? -9.742 -2.504 -5.91 1 98.94 108 PHE A O 1
ATOM 837 N N . ARG A 1 109 ? -9.109 -3.104 -7.953 1 98.88 109 ARG A N 1
ATOM 838 C CA . ARG A 1 109 ? -10.344 -2.701 -8.617 1 98.88 109 ARG A CA 1
ATOM 839 C C . ARG A 1 109 ? -11.164 -3.918 -9.031 1 98.88 109 ARG A C 1
ATOM 841 O O . ARG A 1 109 ? -10.617 -4.898 -9.531 1 98.88 109 ARG A O 1
ATOM 848 N N . ILE A 1 110 ? -12.43 -3.859 -8.836 1 98.69 110 ILE A N 1
ATOM 849 C CA . ILE A 1 110 ? -13.344 -4.98 -9.055 1 98.69 110 ILE A CA 1
ATOM 850 C C . ILE A 1 110 ? -14.5 -4.543 -9.945 1 98.69 110 ILE A C 1
ATOM 852 O O . ILE A 1 110 ? -15.086 -3.479 -9.734 1 98.69 110 ILE A O 1
ATOM 856 N N . ALA A 1 111 ? -14.742 -5.25 -10.945 1 98 111 ALA A N 1
ATOM 857 C CA . ALA A 1 111 ? -15.875 -5.039 -11.836 1 98 111 ALA A CA 1
ATOM 858 C C . ALA A 1 111 ? -16.578 -6.355 -12.164 1 98 111 ALA A C 1
ATOM 860 O O . ALA A 1 111 ? -15.922 -7.348 -12.492 1 98 111 ALA A O 1
ATOM 861 N N . ASP A 1 112 ? -17.891 -6.359 -12 1 95.69 112 ASP A N 1
ATOM 862 C CA . ASP A 1 112 ? -18.719 -7.527 -12.297 1 95.69 112 ASP A CA 1
ATOM 863 C C . ASP A 1 112 ? -18.234 -8.758 -11.539 1 95.69 112 ASP A C 1
ATOM 865 O O . ASP A 1 112 ? -18.078 -9.836 -12.117 1 95.69 112 ASP A O 1
ATOM 869 N N . GLY A 1 113 ? -17.844 -8.5 -10.344 1 96.38 113 GLY A N 1
ATOM 870 C CA . GLY A 1 113 ? -17.484 -9.586 -9.445 1 96.38 113 GLY A CA 1
ATOM 871 C C . GLY A 1 113 ? -16.125 -10.18 -9.742 1 96.38 113 GLY A C 1
ATOM 872 O O . GLY A 1 113 ? -15.789 -11.266 -9.258 1 96.38 113 GLY A O 1
ATOM 873 N N . ARG A 1 114 ? -15.312 -9.516 -10.531 1 98.12 114 ARG A N 1
ATOM 874 C CA . ARG A 1 114 ? -13.977 -9.984 -10.891 1 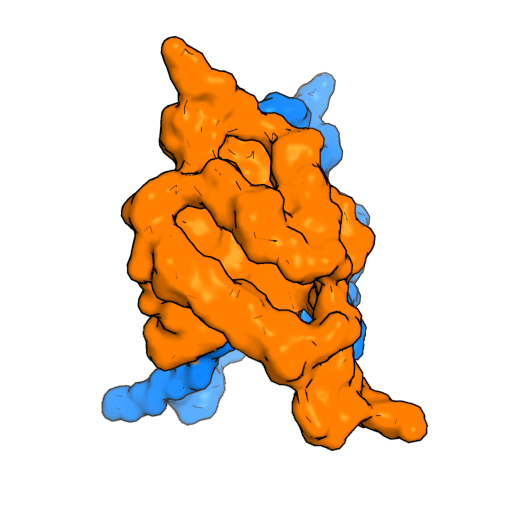98.12 114 ARG A CA 1
ATOM 875 C C . ARG A 1 114 ? -12.93 -8.914 -10.609 1 98.12 114 ARG A C 1
ATOM 877 O O . ARG A 1 114 ? -13.211 -7.719 -10.695 1 98.12 114 ARG A O 1
ATOM 884 N N . ILE A 1 115 ? -11.773 -9.375 -10.289 1 98.75 115 ILE A N 1
ATOM 885 C CA . ILE A 1 115 ? -10.648 -8.453 -10.133 1 98.75 115 ILE A CA 1
ATOM 886 C C . ILE A 1 115 ? -10.164 -8 -11.508 1 98.75 115 ILE A C 1
ATOM 888 O O . ILE A 1 115 ? -9.719 -8.82 -12.32 1 98.75 115 ILE A O 1
ATOM 892 N N . VAL A 1 116 ? -10.211 -6.727 -11.734 1 98.81 116 VAL A N 1
ATOM 893 C CA . VAL A 1 116 ? -9.812 -6.219 -13.039 1 98.81 116 VAL A CA 1
ATOM 894 C C . VAL A 1 116 ? -8.461 -5.52 -12.93 1 98.81 116 VAL A C 1
ATOM 896 O O . VAL A 1 116 ? -7.801 -5.262 -13.945 1 98.81 116 VAL A O 1
ATOM 899 N N . GLU A 1 117 ? -8.055 -5.18 -11.781 1 98.94 117 GLU A N 1
ATOM 900 C CA . GLU A 1 117 ? -6.762 -4.559 -11.516 1 98.94 117 GLU A CA 1
ATOM 901 C C . GLU A 1 117 ? -6.246 -4.926 -10.125 1 98.94 117 GLU A C 1
ATOM 903 O O . GLU A 1 117 ? -7.008 -4.926 -9.156 1 98.94 117 GLU A O 1
ATOM 908 N N . LYS A 1 118 ? -5.016 -5.289 -10 1 98.94 118 LYS A N 1
ATOM 909 C CA . LYS A 1 118 ? -4.301 -5.547 -8.758 1 98.94 118 LYS A CA 1
ATOM 910 C C . LYS A 1 118 ? -3.039 -4.695 -8.656 1 98.94 118 LYS A C 1
ATOM 912 O O . LYS A 1 118 ? -2.219 -4.688 -9.578 1 98.94 118 LYS A O 1
ATOM 917 N N . GLN A 1 119 ? -2.939 -3.893 -7.613 1 98.88 119 GLN A N 1
ATOM 918 C CA . GLN A 1 119 ? -1.729 -3.168 -7.246 1 98.88 119 GLN A CA 1
ATOM 919 C C . GLN A 1 119 ? -1.074 -3.777 -6.012 1 98.88 119 GLN A C 1
ATOM 921 O O . GLN A 1 119 ? -1.724 -3.939 -4.977 1 98.88 119 GLN A O 1
ATOM 926 N N . ALA A 1 120 ? 0.13 -4.164 -6.117 1 98.94 120 ALA A N 1
ATOM 927 C CA . ALA A 1 120 ? 0.872 -4.637 -4.953 1 98.94 120 ALA A CA 1
ATOM 928 C C . ALA A 1 120 ? 1.806 -3.557 -4.418 1 98.94 120 ALA A C 1
ATOM 930 O O . ALA A 1 120 ? 2.506 -2.896 -5.191 1 98.94 120 ALA A O 1
ATOM 931 N N . LEU A 1 121 ? 1.762 -3.291 -3.164 1 98.88 121 LEU A N 1
ATOM 932 C CA . LEU A 1 121 ? 2.59 -2.324 -2.453 1 98.88 121 LEU A CA 1
ATOM 933 C C . LEU A 1 121 ? 3.25 -2.963 -1.235 1 98.88 121 LEU A C 1
ATOM 935 O O . LEU A 1 121 ? 2.654 -3.822 -0.581 1 98.88 121 LEU A O 1
ATOM 939 N N . ARG A 1 122 ? 4.383 -2.512 -0.92 1 98.62 122 ARG A N 1
ATOM 940 C CA . ARG A 1 122 ? 5.113 -3.092 0.2 1 98.62 122 ARG A CA 1
ATOM 941 C C . ARG A 1 122 ? 5.961 -2.037 0.906 1 98.62 122 ARG A C 1
ATOM 943 O O . ARG A 1 122 ? 6.367 -1.05 0.293 1 98.62 122 ARG A O 1
ATOM 950 N N . LYS A 1 123 ? 6.168 -2.234 2.275 1 98.69 123 LYS A N 1
ATOM 951 C CA . LYS A 1 123 ? 7.152 -1.436 2.996 1 98.69 123 LYS A CA 1
ATOM 952 C C . LYS A 1 123 ? 8.555 -1.642 2.426 1 98.69 123 LYS A C 1
ATOM 954 O O . LYS A 1 123 ? 8.812 -2.633 1.74 1 98.69 123 LYS A O 1
ATOM 959 N N . GLN A 1 124 ? 9.336 -0.671 2.674 1 96.94 124 GLN A N 1
ATOM 960 C CA . GLN A 1 124 ? 10.75 -0.797 2.338 1 96.94 124 GLN A CA 1
ATOM 961 C C . GLN A 1 124 ? 11.57 -1.183 3.564 1 96.94 124 GLN A C 1
ATOM 963 O O . GLN A 1 124 ? 11.828 -0.348 4.438 1 96.94 124 GLN A O 1
ATOM 968 N N . ARG A 1 125 ? 11.922 -2.418 3.621 1 96.38 125 ARG A N 1
ATOM 969 C CA . ARG A 1 125 ? 12.695 -2.992 4.719 1 96.38 125 ARG A CA 1
ATOM 970 C C . ARG A 1 125 ? 13.891 -3.773 4.191 1 96.38 125 ARG A C 1
ATOM 972 O O . ARG A 1 125 ? 13.758 -4.566 3.256 1 96.38 125 ARG A O 1
ATOM 979 N N . PRO A 1 126 ? 15.078 -3.545 4.758 1 92.81 126 PRO A N 1
ATOM 980 C CA . PRO A 1 126 ? 16.188 -4.395 4.34 1 92.81 126 PRO A CA 1
ATOM 981 C C . PRO A 1 126 ? 15.953 -5.875 4.641 1 92.81 126 PRO A C 1
ATOM 983 O O . PRO A 1 126 ? 15.211 -6.207 5.57 1 92.81 126 PRO A O 1
ATOM 986 N N . SER A 1 127 ? 16.594 -6.684 3.852 1 92 127 SER A N 1
ATOM 987 C CA . SER A 1 127 ? 16.531 -8.117 4.121 1 92 127 SER A CA 1
ATOM 988 C C . SER A 1 127 ? 17.188 -8.453 5.461 1 92 127 SER A C 1
ATOM 990 O O . SER A 1 127 ? 18.047 -7.715 5.945 1 92 127 SER A O 1
ATOM 992 N N . ILE A 1 128 ? 16.703 -9.516 5.965 1 91 128 ILE A N 1
ATOM 993 C CA . ILE A 1 128 ? 17.219 -10.039 7.227 1 91 128 ILE A CA 1
ATOM 994 C C . ILE A 1 128 ? 18.25 -11.125 6.941 1 91 128 ILE A C 1
ATOM 996 O O . ILE A 1 128 ? 17.969 -12.094 6.23 1 91 128 ILE A O 1
ATOM 1000 N N . PRO A 1 129 ? 19.375 -10.883 7.43 1 85.75 129 PRO A N 1
ATOM 1001 C CA . PRO A 1 129 ? 20.391 -11.922 7.211 1 85.75 129 PRO A CA 1
ATOM 1002 C C . PRO A 1 129 ? 19.953 -13.289 7.742 1 85.75 129 PRO A C 1
ATOM 1004 O O . PRO A 1 129 ? 19.172 -13.359 8.703 1 85.75 129 PRO A O 1
ATOM 1007 N N . ALA A 1 130 ? 20.375 -14.289 6.988 1 79.31 130 ALA A N 1
ATOM 1008 C CA . ALA A 1 130 ? 20.109 -15.648 7.457 1 79.31 130 ALA A CA 1
ATOM 1009 C C . ALA A 1 130 ? 20.766 -15.906 8.812 1 79.31 130 ALA A C 1
ATOM 1011 O O . ALA A 1 130 ? 21.844 -15.375 9.094 1 79.31 130 ALA A O 1
ATOM 1012 N N . ARG A 1 131 ? 20.078 -16.594 9.672 1 65 131 ARG A N 1
ATOM 1013 C CA . ARG A 1 131 ? 20.703 -16.984 10.93 1 65 131 ARG A CA 1
ATOM 1014 C C . ARG A 1 131 ? 21.875 -17.938 10.68 1 65 131 ARG A C 1
ATOM 1016 O O . ARG A 1 131 ? 21.859 -18.688 9.711 1 65 131 ARG A O 1
ATOM 1023 N N . MET B 1 1 ? -22.469 11.57 18.672 1 57.25 1 MET B N 1
ATOM 1024 C CA . MET B 1 1 ? -21.938 10.57 17.766 1 57.25 1 MET B CA 1
ATOM 1025 C C . MET B 1 1 ? -20.953 11.211 16.781 1 57.25 1 MET B C 1
ATOM 1027 O O . MET B 1 1 ? -21.156 12.336 16.328 1 57.25 1 MET B O 1
ATOM 1031 N N . SER B 1 2 ? -19.688 10.789 16.828 1 79.38 2 SER B N 1
ATOM 1032 C CA . SER B 1 2 ? -18.703 11.516 16.047 1 79.38 2 SER B CA 1
ATOM 1033 C C . SER B 1 2 ? -18.969 11.375 14.547 1 79.38 2 SER B C 1
ATOM 1035 O O . SER B 1 2 ? -19.547 10.375 14.109 1 79.38 2 SER B O 1
ATOM 1037 N N . THR B 1 3 ? -18.984 12.375 13.82 1 87.62 3 THR B N 1
ATOM 1038 C CA . THR B 1 3 ? -19.203 12.422 12.383 1 87.62 3 THR B CA 1
ATOM 1039 C C . THR B 1 3 ? -18.219 11.516 11.656 1 87.62 3 THR B C 1
ATOM 1041 O O . THR B 1 3 ? -17 11.641 11.836 1 87.62 3 THR B O 1
ATOM 1044 N N . PRO B 1 4 ? -18.781 10.523 10.977 1 93.06 4 PRO B N 1
ATOM 1045 C CA . PRO B 1 4 ? -17.891 9.617 10.25 1 93.06 4 PRO B CA 1
ATOM 1046 C C . PRO B 1 4 ? -17.047 10.344 9.211 1 93.06 4 PRO B C 1
ATOM 1048 O O . PRO B 1 4 ? -17.5 11.297 8.578 1 93.06 4 PRO B O 1
ATOM 1051 N N . LEU B 1 5 ? -15.859 9.914 9.062 1 96.75 5 LEU B N 1
ATOM 1052 C CA . LEU B 1 5 ? -15.008 10.43 7.988 1 96.75 5 LEU B CA 1
ATOM 1053 C C . LEU B 1 5 ? -15.508 9.953 6.625 1 96.75 5 LEU B C 1
ATOM 1055 O O . LEU B 1 5 ? -16.047 8.844 6.508 1 96.75 5 LEU B O 1
ATOM 1059 N N . THR B 1 6 ? -15.289 10.773 5.617 1 97.31 6 THR B N 1
ATOM 1060 C CA . THR B 1 6 ? -15.688 10.461 4.25 1 97.31 6 THR B CA 1
ATOM 1061 C C . THR B 1 6 ? -14.484 10.5 3.314 1 97.31 6 THR B C 1
ATOM 1063 O O . THR B 1 6 ? -13.398 10.922 3.709 1 97.31 6 THR B O 1
ATOM 1066 N N . ALA B 1 7 ? -14.742 10.039 2.098 1 98.19 7 ALA B N 1
ATOM 1067 C CA . ALA B 1 7 ? -13.695 10.141 1.083 1 98.19 7 ALA B CA 1
ATOM 1068 C C . ALA B 1 7 ? -13.312 11.602 0.835 1 98.19 7 ALA B C 1
ATOM 1070 O O . ALA B 1 7 ? -12.148 11.906 0.561 1 98.19 7 ALA B O 1
ATOM 1071 N N . SER B 1 8 ? -14.32 12.492 0.846 1 98.31 8 SER B N 1
ATOM 1072 C CA . SER B 1 8 ? -14.047 13.922 0.68 1 98.31 8 SER B CA 1
ATOM 1073 C C . SER B 1 8 ? -13.141 14.445 1.793 1 98.31 8 SER B C 1
ATOM 1075 O O . SER B 1 8 ? -12.305 15.32 1.562 1 98.31 8 SER B O 1
ATOM 1077 N N . ASP B 1 9 ? -13.32 13.953 2.994 1 98.5 9 ASP B N 1
ATOM 1078 C CA . ASP B 1 9 ? -12.445 14.328 4.098 1 98.5 9 ASP B CA 1
ATOM 1079 C C . ASP B 1 9 ? -11.008 13.875 3.844 1 98.5 9 ASP B C 1
ATOM 1081 O O . ASP B 1 9 ? -10.055 14.602 4.148 1 98.5 9 ASP B O 1
ATOM 1085 N N . LEU B 1 10 ? -10.812 12.656 3.352 1 98.81 10 LEU B N 1
ATOM 1086 C CA . LEU B 1 10 ? -9.477 12.188 2.998 1 98.81 10 LEU B CA 1
ATOM 1087 C C . LEU B 1 10 ? -8.883 13.031 1.87 1 98.81 10 LEU B C 1
ATOM 1089 O O . LEU B 1 10 ? -7.684 13.312 1.863 1 98.81 10 LEU B O 1
ATOM 1093 N N . ALA B 1 11 ? -9.734 13.367 0.89 1 98.88 11 ALA B N 1
ATOM 1094 C CA . ALA B 1 11 ? -9.266 14.266 -0.167 1 98.88 11 ALA B CA 1
ATOM 1095 C C . ALA B 1 11 ? -8.766 15.586 0.413 1 98.88 11 ALA B C 1
ATOM 1097 O O . ALA B 1 11 ? -7.695 16.078 0.031 1 98.88 11 ALA B O 1
ATOM 1098 N N . ALA B 1 12 ? -9.484 16.172 1.302 1 98.81 12 ALA B N 1
ATOM 1099 C CA . ALA B 1 12 ? -9.078 17.406 1.96 1 98.81 12 ALA B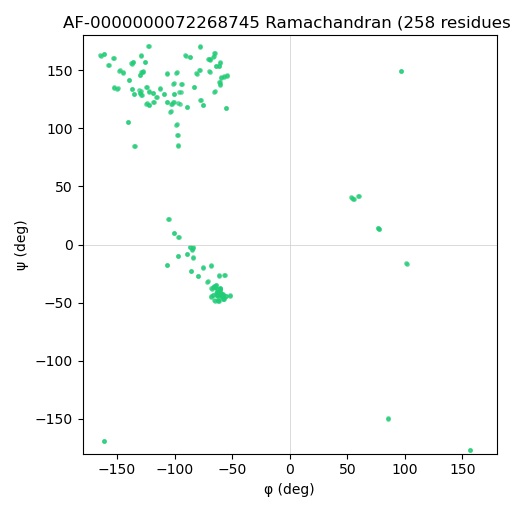 CA 1
ATOM 1100 C C . ALA B 1 12 ? -7.77 17.219 2.721 1 98.81 12 ALA B C 1
ATOM 1102 O O . ALA B 1 12 ? -6.941 18.141 2.777 1 98.81 12 ALA B O 1
ATOM 1103 N N . LEU B 1 13 ? -7.629 16.094 3.33 1 98.81 13 LEU B N 1
ATOM 1104 C CA . LEU B 1 13 ? -6.398 15.766 4.035 1 98.81 13 LEU B CA 1
ATOM 1105 C C . LEU B 1 13 ? -5.199 15.828 3.096 1 98.81 13 LEU B C 1
ATOM 1107 O O . LEU B 1 13 ? -4.195 16.469 3.406 1 98.81 13 LEU B O 1
ATOM 1111 N N . PHE B 1 14 ? -5.316 15.258 1.979 1 98.88 14 PHE B N 1
ATOM 1112 C CA . PHE B 1 14 ? -4.164 15.195 1.084 1 98.88 14 PHE B CA 1
ATOM 1113 C C . PHE B 1 14 ? -3.984 16.516 0.346 1 98.88 14 PHE B C 1
ATOM 1115 O O . PHE B 1 14 ? -2.867 16.875 -0.038 1 98.88 14 PHE B O 1
ATOM 1122 N N . ASP B 1 15 ? -5.082 17.297 0.14 1 98.88 15 ASP B N 1
ATOM 1123 C CA . ASP B 1 15 ? -4.898 18.688 -0.279 1 98.88 15 ASP B CA 1
ATOM 1124 C C . ASP B 1 15 ? -4.074 19.453 0.745 1 98.88 15 ASP B C 1
ATOM 1126 O O . ASP B 1 15 ? -3.219 20.266 0.376 1 98.88 15 ASP B O 1
ATOM 1130 N N . ALA B 1 16 ? -4.371 19.266 2.008 1 98.88 16 ALA B N 1
ATOM 1131 C CA . ALA B 1 16 ? -3.629 19.922 3.078 1 98.88 16 ALA B CA 1
ATOM 1132 C C . ALA B 1 16 ? -2.168 19.484 3.086 1 98.88 16 ALA B C 1
ATOM 1134 O O . ALA B 1 16 ? -1.27 20.312 3.301 1 98.88 16 ALA B O 1
ATOM 1135 N N . PHE B 1 17 ? -1.918 18.172 2.926 1 98.88 17 PHE B N 1
ATOM 1136 C CA . PHE B 1 17 ? -0.546 17.703 2.789 1 98.88 17 PHE B CA 1
ATOM 1137 C C . PHE B 1 17 ? 0.189 18.469 1.701 1 98.88 17 PHE B C 1
ATOM 1139 O O . PHE B 1 17 ? 1.324 18.906 1.901 1 98.88 17 PHE B O 1
ATOM 1146 N N . ASN B 1 18 ? -0.479 18.672 0.574 1 98.81 18 ASN B N 1
ATOM 1147 C CA . ASN B 1 18 ? 0.163 19.281 -0.588 1 98.81 18 ASN B CA 1
ATOM 1148 C C . ASN B 1 18 ? 0.347 20.781 -0.407 1 98.81 18 ASN B C 1
ATOM 1150 O O . ASN B 1 18 ? 1.185 21.406 -1.072 1 98.81 18 ASN B O 1
ATOM 1154 N N . ARG B 1 19 ? -0.373 21.375 0.472 1 98.5 19 ARG B N 1
ATOM 1155 C CA . ARG B 1 19 ? -0.171 22.766 0.842 1 98.5 19 ARG B CA 1
ATOM 1156 C C . ARG B 1 19 ? 0.823 22.891 1.992 1 98.5 19 ARG B C 1
ATOM 1158 O O . ARG B 1 19 ? 1.15 24 2.42 1 98.5 19 ARG B O 1
ATOM 1165 N N . HIS B 1 20 ? 1.18 21.812 2.529 1 98.62 20 HIS B N 1
ATOM 1166 C CA . HIS B 1 20 ? 2.059 21.75 3.691 1 98.62 20 HIS B CA 1
ATOM 1167 C C . HIS B 1 20 ? 1.457 22.484 4.879 1 98.62 20 HIS B C 1
ATOM 1169 O O . HIS B 1 20 ? 2.156 23.234 5.566 1 98.62 20 HIS B O 1
ATOM 1175 N N . ASP B 1 21 ? 0.209 22.328 5.082 1 98.69 21 ASP B N 1
ATOM 1176 C CA . ASP B 1 21 ? -0.563 22.922 6.164 1 98.69 21 ASP B CA 1
ATOM 1177 C C . ASP B 1 21 ? -0.733 21.953 7.328 1 98.69 21 ASP B C 1
ATOM 1179 O O . ASP B 1 21 ? -1.726 21.219 7.395 1 98.69 21 ASP B O 1
ATOM 1183 N N . ILE B 1 22 ? 0.169 22.062 8.297 1 98.75 22 ILE B N 1
ATOM 1184 C CA . ILE B 1 22 ? 0.273 21.031 9.312 1 98.75 22 ILE B CA 1
ATOM 1185 C C . ILE B 1 22 ? -0.978 21.047 10.195 1 98.75 22 ILE B C 1
ATOM 1187 O O . ILE B 1 22 ? -1.453 19.984 10.625 1 98.75 22 ILE B O 1
ATOM 1191 N N . ASP B 1 23 ? -1.493 22.172 10.477 1 98.5 23 ASP B N 1
ATOM 1192 C CA . ASP B 1 23 ? -2.689 22.219 11.312 1 98.5 23 ASP B CA 1
ATOM 1193 C C . ASP B 1 23 ? -3.861 21.5 10.641 1 98.5 23 ASP B C 1
ATOM 1195 O O . ASP B 1 23 ? -4.562 20.719 11.281 1 98.5 23 ASP B O 1
ATOM 1199 N N . ALA B 1 24 ? -4.094 21.781 9.383 1 98.69 24 ALA B N 1
ATOM 1200 C CA . ALA B 1 24 ? -5.16 21.125 8.625 1 98.69 24 ALA B CA 1
ATOM 1201 C C . ALA B 1 24 ? -4.91 19.625 8.5 1 98.69 24 ALA B C 1
ATOM 1203 O O . ALA B 1 24 ? -5.848 18.828 8.57 1 98.69 24 ALA B O 1
ATOM 1204 N N . VAL B 1 25 ? -3.656 19.234 8.32 1 98.81 25 VAL B N 1
ATOM 1205 C CA . VAL B 1 25 ? -3.293 17.828 8.195 1 98.81 25 VAL B CA 1
ATOM 1206 C C . VAL B 1 25 ? -3.643 17.094 9.492 1 98.81 25 VAL B C 1
ATOM 1208 O O . VAL B 1 25 ? -4.227 16 9.453 1 98.81 25 VAL B O 1
ATOM 1211 N N . MET B 1 26 ? -3.355 17.672 10.625 1 98.62 26 MET B N 1
ATOM 1212 C CA . MET B 1 26 ? -3.428 16.922 11.875 1 98.62 26 MET B CA 1
ATOM 1213 C C . MET B 1 26 ? -4.855 16.906 12.414 1 98.62 26 MET B C 1
ATOM 1215 O O . MET B 1 26 ? -5.176 16.094 13.289 1 98.62 26 MET B O 1
ATOM 1219 N N . ALA B 1 27 ? -5.699 17.672 11.883 1 97.88 27 ALA B N 1
ATOM 1220 C CA . ALA B 1 27 ? -7.059 17.844 12.383 1 97.88 27 ALA B CA 1
ATOM 1221 C C . ALA B 1 27 ? -7.781 16.5 12.484 1 97.88 27 ALA B C 1
ATOM 1223 O O . ALA B 1 27 ? -8.422 16.203 13.492 1 97.88 27 ALA B O 1
ATOM 1224 N N . PRO B 1 28 ? -7.691 15.672 11.531 1 98.31 28 PRO B N 1
ATOM 1225 C CA . PRO B 1 28 ? -8.469 14.43 11.602 1 98.31 28 PRO B CA 1
ATOM 1226 C C . PRO B 1 28 ? -7.758 13.336 12.383 1 98.31 28 PRO B C 1
ATOM 1228 O O . PRO B 1 28 ? -8.312 12.25 12.586 1 98.31 28 PRO B O 1
ATOM 1231 N N . PHE B 1 29 ? -6.574 13.508 12.828 1 98.62 29 PHE B N 1
ATOM 1232 C CA . PHE B 1 29 ? -5.824 12.477 13.539 1 98.62 29 PHE B CA 1
ATOM 1233 C C . PHE B 1 29 ? -6.207 12.453 15.016 1 98.62 29 PHE B C 1
ATOM 1235 O O . PHE B 1 29 ? -6.359 13.5 15.641 1 98.62 29 PHE B O 1
ATOM 1242 N N . ALA B 1 30 ? -6.406 11.25 15.523 1 98.31 30 ALA B N 1
ATOM 1243 C CA . ALA B 1 30 ? -6.621 11.078 16.953 1 98.31 30 ALA B CA 1
ATOM 1244 C C . ALA B 1 30 ? -5.367 11.438 17.75 1 98.31 30 ALA B C 1
ATOM 1246 O O . ALA B 1 30 ? -4.258 11.414 17.203 1 98.31 30 ALA B O 1
ATOM 1247 N N . GLU B 1 31 ? -5.473 11.688 19.016 1 97.19 31 GLU B N 1
ATOM 1248 C CA . GLU B 1 31 ? -4.359 12.078 19.859 1 97.19 31 GLU B CA 1
ATOM 1249 C C . GLU B 1 31 ? -3.332 10.953 19.984 1 97.19 31 GLU B C 1
ATOM 1251 O O . GLU B 1 31 ? -2.127 11.211 20.016 1 97.19 31 GLU B O 1
ATOM 1256 N N . ASP B 1 32 ? -3.824 9.766 20.016 1 97.25 32 ASP B N 1
ATOM 1257 C CA . ASP B 1 32 ? -2.934 8.625 20.203 1 97.25 32 ASP B CA 1
ATOM 1258 C C . ASP B 1 32 ? -2.725 7.859 18.906 1 97.25 32 ASP B C 1
ATOM 1260 O O . ASP B 1 32 ? -2.459 6.656 18.906 1 97.25 32 ASP B O 1
ATOM 1264 N N . CYS B 1 33 ? -2.961 8.523 17.828 1 98.75 33 CYS B N 1
ATOM 1265 C CA . CYS B 1 33 ? -2.789 7.895 16.531 1 98.75 33 CYS B CA 1
ATOM 1266 C C . CYS B 1 33 ? -1.393 7.301 16.391 1 98.75 33 CYS B C 1
ATOM 1268 O O . CYS B 1 33 ? -0.432 7.816 16.969 1 98.75 33 CYS B O 1
ATOM 1270 N N . VAL B 1 34 ? -1.284 6.188 15.695 1 98.94 34 VAL B N 1
ATOM 1271 C CA . VAL B 1 34 ? -0.008 5.578 15.336 1 98.94 34 VAL B CA 1
ATOM 1272 C C . VAL B 1 34 ? 0.201 5.66 13.828 1 98.94 34 VAL B C 1
ATOM 1274 O O . VAL B 1 34 ? -0.725 5.406 13.055 1 98.94 34 VAL B O 1
ATOM 1277 N N . PHE B 1 35 ? 1.379 6.051 13.469 1 98.94 35 PHE B N 1
ATOM 1278 C CA . PHE B 1 35 ? 1.779 6.152 12.07 1 98.94 35 PHE B CA 1
ATOM 1279 C C . PHE B 1 35 ? 2.949 5.227 11.773 1 98.94 35 PHE B C 1
ATOM 1281 O O . PHE B 1 35 ? 3.975 5.27 12.453 1 98.94 35 PHE B O 1
ATOM 1288 N N . TYR B 1 36 ? 2.764 4.316 10.797 1 98.94 36 TYR B N 1
ATOM 1289 C CA . TYR B 1 36 ? 3.84 3.467 10.305 1 98.94 36 TYR B CA 1
ATOM 1290 C C . TYR B 1 36 ? 4.352 3.967 8.953 1 98.94 36 TYR B C 1
ATOM 1292 O O . TYR B 1 36 ? 3.602 4.012 7.977 1 98.94 36 TYR B O 1
ATOM 1300 N N . THR B 1 37 ? 5.625 4.285 8.898 1 98.88 37 THR B N 1
ATOM 1301 C CA . THR B 1 37 ? 6.223 4.895 7.719 1 98.88 37 THR B CA 1
ATOM 1302 C C . THR B 1 37 ? 6.473 3.846 6.637 1 98.88 37 THR B C 1
ATOM 1304 O O . THR B 1 37 ? 6.355 2.645 6.891 1 98.88 37 THR B O 1
ATOM 1307 N N . VAL B 1 38 ? 6.816 4.324 5.465 1 98.5 38 VAL B N 1
ATOM 1308 C CA . VAL B 1 38 ? 7.051 3.48 4.297 1 98.5 38 VAL B CA 1
ATOM 1309 C C . VAL B 1 38 ? 8.25 2.566 4.555 1 98.5 38 VAL B C 1
ATOM 1311 O O . VAL B 1 38 ? 8.266 1.415 4.113 1 98.5 38 VAL B O 1
ATOM 1314 N N . ALA B 1 39 ? 9.18 3.082 5.258 1 98.12 39 ALA B N 1
ATOM 1315 C CA . ALA B 1 39 ? 10.461 2.393 5.418 1 98.12 39 ALA B CA 1
ATOM 1316 C C . ALA B 1 39 ? 10.844 2.283 6.887 1 98.12 39 ALA B C 1
ATOM 1318 O O . ALA B 1 39 ? 10.391 3.074 7.719 1 98.12 39 ALA B O 1
ATOM 1319 N N . GLY B 1 40 ? 11.773 1.377 7.191 1 97.88 40 GLY B N 1
ATOM 1320 C CA . GLY B 1 40 ? 12.305 1.178 8.531 1 97.88 40 GLY B CA 1
ATOM 1321 C C . GLY B 1 40 ? 12.891 -0.204 8.742 1 97.88 40 GLY B C 1
ATOM 1322 O O . GLY B 1 40 ? 12.883 -1.033 7.828 1 97.88 40 GLY B O 1
ATOM 1323 N N . GLU B 1 41 ? 13.312 -0.441 9.953 1 96.94 41 GLU B N 1
ATOM 1324 C CA . GLU B 1 41 ? 13.977 -1.702 10.273 1 96.94 41 GLU B CA 1
ATOM 1325 C C . GLU B 1 41 ? 12.961 -2.787 10.617 1 96.94 41 GLU B C 1
ATOM 1327 O O . GLU B 1 41 ? 13.273 -3.979 10.562 1 96.94 41 GLU B O 1
ATOM 1332 N N . ALA B 1 42 ? 11.82 -2.393 11.008 1 97.69 42 ALA B N 1
ATOM 1333 C CA . ALA B 1 42 ? 10.789 -3.357 11.359 1 97.69 42 ALA B CA 1
ATOM 1334 C C . ALA B 1 42 ? 9.922 -3.701 10.148 1 97.69 42 ALA B C 1
ATOM 1336 O O . ALA B 1 42 ? 9.922 -2.975 9.156 1 97.69 42 ALA B O 1
ATOM 1337 N N . GLU B 1 43 ? 9.18 -4.777 10.18 1 98.06 43 GLU B N 1
ATOM 1338 C CA . GLU B 1 43 ? 8.352 -5.246 9.078 1 98.06 43 GLU B CA 1
ATOM 1339 C C . GLU B 1 43 ? 7.277 -4.219 8.727 1 98.06 43 GLU B C 1
ATOM 1341 O O . GLU B 1 43 ? 6.801 -4.18 7.59 1 98.06 43 GLU B O 1
ATOM 1346 N N . HIS B 1 44 ? 6.859 -3.375 9.68 1 98.56 44 HIS B N 1
ATOM 1347 C CA . HIS B 1 44 ? 5.816 -2.373 9.5 1 98.56 44 HIS B CA 1
ATOM 1348 C C . HIS B 1 44 ? 6.418 -1.006 9.188 1 98.56 44 HIS B C 1
ATOM 1350 O O . HIS B 1 44 ? 5.699 -0.005 9.133 1 98.56 44 HIS B O 1
ATOM 1356 N N . GLY B 1 45 ? 7.715 -0.882 8.984 1 98.25 45 GLY B N 1
ATOM 1357 C CA . GLY B 1 45 ? 8.391 0.4 8.875 1 98.25 45 GLY B CA 1
ATOM 1358 C C . GLY B 1 45 ? 8.781 0.982 10.219 1 98.25 45 GLY B C 1
ATOM 1359 O O . GLY B 1 45 ? 9.242 0.258 11.102 1 98.25 45 GLY B O 1
ATOM 1360 N N . THR B 1 46 ? 8.789 2.27 10.281 1 98.69 46 THR B N 1
ATOM 1361 C CA . THR B 1 46 ? 9.039 2.945 11.547 1 98.69 46 THR B CA 1
ATOM 1362 C C . THR B 1 46 ? 7.727 3.322 12.227 1 98.69 46 THR B C 1
ATOM 1364 O O . THR B 1 46 ? 6.816 3.844 11.578 1 98.69 46 THR B O 1
ATOM 1367 N N . ARG B 1 47 ? 7.641 2.988 13.469 1 98.75 47 ARG B N 1
ATOM 1368 C CA . ARG B 1 47 ? 6.457 3.303 14.258 1 98.75 47 ARG B CA 1
ATOM 1369 C C . ARG B 1 47 ? 6.582 4.676 14.906 1 98.75 47 ARG B C 1
ATOM 1371 O O . ARG B 1 47 ? 7.516 4.922 15.672 1 98.75 47 ARG B O 1
ATOM 1378 N N . ILE B 1 48 ? 5.73 5.582 14.594 1 98.88 48 ILE B N 1
ATOM 1379 C CA . ILE B 1 48 ? 5.648 6.91 15.195 1 98.88 48 ILE B CA 1
ATOM 1380 C C . ILE B 1 48 ? 4.324 7.059 15.938 1 98.88 48 ILE B C 1
ATOM 1382 O O . ILE B 1 48 ? 3.254 6.848 15.359 1 98.88 48 ILE B O 1
ATOM 1386 N N . GLU B 1 49 ? 4.387 7.434 17.156 1 98.62 49 GLU B N 1
ATOM 1387 C CA . GLU B 1 49 ? 3.188 7.414 17.984 1 98.62 49 GLU B CA 1
ATOM 1388 C C . GLU B 1 49 ? 2.889 8.797 18.562 1 98.62 49 GLU B C 1
ATOM 1390 O O . GLU B 1 49 ? 3.771 9.445 19.125 1 98.62 49 GLU B O 1
ATOM 1395 N N . GLY B 1 50 ? 1.655 9.188 18.422 1 98.31 50 GLY B N 1
ATOM 1396 C CA . GLY B 1 50 ? 1.174 10.445 18.969 1 98.31 50 GLY B CA 1
ATOM 1397 C C . GLY B 1 50 ? 1.173 11.578 17.969 1 98.31 50 GLY B C 1
ATOM 1398 O O . GLY B 1 50 ? 2.059 11.664 17.109 1 98.31 50 GLY B O 1
ATOM 1399 N N . ARG B 1 51 ? 0.221 12.461 18.172 1 97.31 51 ARG B N 1
ATOM 1400 C CA . ARG B 1 51 ? -0.038 13.531 17.219 1 97.31 51 ARG B CA 1
ATOM 1401 C C . ARG B 1 51 ? 1.185 14.43 17.062 1 97.31 51 ARG B C 1
ATOM 1403 O O . ARG B 1 51 ? 1.537 14.812 15.938 1 97.31 51 ARG B O 1
ATOM 1410 N N . GLU B 1 52 ? 1.836 14.766 18.109 1 97.44 52 GLU B N 1
ATOM 1411 C CA . GLU B 1 52 ? 2.975 15.672 18.062 1 97.44 52 GLU B CA 1
ATOM 1412 C C . GLU B 1 52 ? 4.137 15.062 17.281 1 97.44 52 GLU B C 1
ATOM 1414 O O . GLU B 1 52 ? 4.746 15.719 16.438 1 97.44 52 GLU B O 1
ATOM 1419 N N . ALA B 1 53 ? 4.453 13.836 17.609 1 98.75 53 ALA B N 1
ATOM 1420 C CA . ALA B 1 53 ? 5.535 13.141 16.922 1 98.75 53 ALA B CA 1
ATOM 1421 C C . ALA B 1 53 ? 5.227 12.984 15.438 1 98.75 53 ALA B C 1
ATOM 1423 O O . ALA B 1 53 ? 6.109 13.148 14.594 1 98.75 53 ALA B O 1
ATOM 1424 N N . ILE B 1 54 ? 3.994 12.688 15.133 1 98.88 54 ILE B N 1
ATOM 1425 C CA . ILE B 1 54 ? 3.576 12.523 13.75 1 98.88 54 ILE B CA 1
ATOM 1426 C C . ILE B 1 54 ? 3.674 13.859 13.016 1 98.88 54 ILE B C 1
ATOM 1428 O O . ILE B 1 54 ? 4.188 13.922 11.891 1 98.88 54 ILE B O 1
ATOM 1432 N N . ALA B 1 55 ? 3.23 14.922 13.648 1 98.81 55 ALA B N 1
ATOM 1433 C CA . ALA B 1 55 ? 3.328 16.25 13.062 1 98.81 55 ALA B CA 1
ATOM 1434 C C . ALA B 1 55 ? 4.781 16.609 12.742 1 98.81 55 ALA B C 1
ATOM 1436 O O . ALA B 1 55 ? 5.074 17.141 11.672 1 98.81 55 ALA B O 1
ATOM 1437 N N . ARG B 1 56 ? 5.652 16.297 13.625 1 98.75 56 ARG B N 1
ATOM 1438 C CA . ARG B 1 56 ? 7.07 16.562 13.422 1 98.75 56 ARG B CA 1
ATOM 1439 C C . ARG B 1 56 ? 7.613 15.766 12.242 1 98.75 56 ARG B C 1
ATOM 1441 O O . ARG B 1 56 ? 8.422 16.281 11.461 1 98.75 56 ARG B O 1
ATOM 1448 N N . ALA B 1 57 ? 7.207 14.578 12.164 1 98.69 57 ALA B N 1
ATOM 1449 C CA . ALA B 1 57 ? 7.652 13.742 11.055 1 98.69 57 ALA B CA 1
ATOM 1450 C C . ALA B 1 57 ? 7.203 14.312 9.719 1 98.69 57 ALA B C 1
ATOM 1452 O O . ALA B 1 57 ? 7.992 14.398 8.773 1 98.69 57 ALA B O 1
ATOM 1453 N N . PHE B 1 58 ? 5.875 14.688 9.602 1 98.75 58 PHE B N 1
ATOM 1454 C CA . PHE B 1 58 ? 5.355 15.258 8.359 1 98.75 58 PHE B CA 1
ATOM 1455 C C . PHE B 1 58 ? 6.082 16.547 8.016 1 98.75 58 PHE B C 1
ATOM 1457 O O . PHE B 1 58 ? 6.492 16.75 6.867 1 98.75 58 PHE B O 1
ATOM 1464 N N . THR B 1 59 ? 6.34 17.391 8.969 1 98.69 59 THR B N 1
ATOM 1465 C CA . THR B 1 59 ? 7.047 18.641 8.727 1 98.69 59 THR B CA 1
ATOM 1466 C C . THR B 1 59 ? 8.492 18.375 8.312 1 98.69 59 THR B C 1
ATOM 1468 O O . THR B 1 59 ? 9.062 19.125 7.512 1 98.69 59 THR B O 1
ATOM 1471 N N . GLY B 1 60 ? 9.031 17.391 8.898 1 98.38 60 GLY B N 1
ATOM 1472 C CA . GLY B 1 60 ? 10.367 16.969 8.5 1 98.38 60 GLY B CA 1
ATOM 1473 C C . GLY B 1 60 ? 10.461 16.609 7.031 1 98.38 60 GLY B C 1
ATOM 1474 O O . GLY B 1 60 ? 11.43 16.969 6.359 1 98.38 60 GLY B O 1
ATOM 1475 N N . VAL B 1 61 ? 9.492 15.883 6.523 1 98 61 VAL B N 1
ATOM 1476 C CA . VAL B 1 61 ? 9.453 15.523 5.109 1 98 61 VAL B CA 1
ATOM 1477 C C . VAL B 1 61 ? 9.422 16.781 4.25 1 98 61 VAL B C 1
ATOM 1479 O O . VAL B 1 61 ? 10.172 16.906 3.283 1 98 61 VAL B O 1
ATOM 1482 N N . TRP B 1 62 ? 8.602 17.766 4.598 1 98.25 62 TRP B N 1
ATOM 1483 C CA . TRP B 1 62 ? 8.445 19 3.852 1 98.25 62 TRP B CA 1
ATOM 1484 C C . TRP B 1 62 ? 9.734 19.812 3.877 1 98.25 62 TRP B C 1
ATOM 1486 O O . TRP B 1 62 ? 10.055 20.516 2.91 1 98.25 62 TRP B O 1
ATOM 1496 N N . THR B 1 63 ? 10.359 19.75 4.973 1 98.19 63 THR B N 1
ATOM 1497 C CA . THR B 1 63 ? 11.609 20.484 5.117 1 98.19 63 THR B CA 1
ATOM 1498 C C . THR B 1 63 ? 12.695 19.875 4.234 1 98.19 63 THR B C 1
ATOM 1500 O O . THR B 1 63 ? 13.422 20.594 3.545 1 98.19 63 THR B O 1
ATOM 1503 N N . ALA B 1 64 ? 12.773 18.641 4.238 1 97.75 64 ALA B N 1
ATOM 1504 C CA . ALA B 1 64 ? 13.797 17.938 3.459 1 97.75 64 ALA B CA 1
ATOM 1505 C C . ALA B 1 64 ? 13.484 18.016 1.966 1 97.75 64 ALA B C 1
ATOM 1507 O O . ALA B 1 64 ? 14.398 18.016 1.136 1 97.75 64 ALA B O 1
ATOM 1508 N N . MET B 1 65 ? 12.25 18.047 1.62 1 98.31 65 MET B N 1
ATOM 1509 C CA . MET B 1 65 ? 11.75 18.094 0.248 1 98.31 65 MET B CA 1
ATOM 1510 C C . MET B 1 65 ? 10.648 19.125 0.098 1 98.31 65 MET B C 1
ATOM 1512 O O . MET B 1 65 ? 9.461 18.781 0.053 1 98.31 65 MET B O 1
ATOM 1516 N N . PRO B 1 66 ? 10.969 20.312 -0.117 1 98.19 66 PRO B N 1
ATOM 1517 C CA . PRO B 1 66 ? 9.984 21.391 -0.06 1 98.19 66 PRO B CA 1
ATOM 1518 C C . PRO B 1 66 ? 8.961 21.328 -1.198 1 98.19 66 PRO B C 1
ATOM 1520 O O . PRO B 1 66 ? 7.906 21.953 -1.123 1 98.19 66 PRO B O 1
ATOM 1523 N N . ASP B 1 67 ? 9.258 20.594 -2.283 1 98.44 67 ASP B N 1
ATOM 1524 C CA . ASP B 1 67 ? 8.352 20.516 -3.422 1 98.44 67 ASP B CA 1
ATOM 1525 C C . ASP B 1 67 ? 7.543 19.219 -3.395 1 98.44 67 ASP B C 1
ATOM 1527 O O . ASP B 1 67 ? 6.891 18.859 -4.379 1 98.44 67 ASP B O 1
ATOM 1531 N N . VAL B 1 68 ? 7.598 18.469 -2.309 1 98.75 68 VAL B N 1
ATOM 1532 C CA . VAL B 1 68 ? 6.973 17.156 -2.213 1 98.75 68 VAL B CA 1
ATOM 1533 C C . VAL B 1 68 ? 5.469 17.281 -2.426 1 98.75 68 VAL B C 1
ATOM 1535 O O . VAL B 1 68 ? 4.84 18.219 -1.934 1 98.75 68 VAL B O 1
ATOM 1538 N N . GLN B 1 69 ? 4.93 16.344 -3.193 1 98.75 69 GLN B N 1
ATOM 1539 C CA . GLN B 1 69 ? 3.494 16.266 -3.441 1 98.75 69 GLN B CA 1
ATOM 1540 C C . GLN B 1 69 ? 3.021 14.805 -3.422 1 98.75 69 GLN B C 1
ATOM 1542 O O . GLN B 1 69 ? 3.723 13.914 -3.898 1 98.75 69 GLN B O 1
ATOM 1547 N N . TRP B 1 70 ? 1.91 14.625 -2.885 1 98.81 70 TRP B N 1
ATOM 1548 C CA . TRP B 1 70 ? 1.104 13.43 -3.098 1 98.81 70 TRP B CA 1
ATOM 1549 C C . TRP B 1 70 ? 0.049 13.672 -4.172 1 98.81 70 TRP B C 1
ATOM 1551 O O . TRP B 1 70 ? -1.124 13.883 -3.863 1 98.81 70 TRP B O 1
ATOM 1561 N N . ALA B 1 71 ? 0.437 13.484 -5.402 1 98.56 71 ALA B N 1
ATOM 1562 C CA . ALA B 1 71 ? -0.317 13.93 -6.57 1 98.56 71 ALA B CA 1
ATOM 1563 C C . ALA B 1 71 ? -1.345 12.883 -6.992 1 98.56 71 ALA B C 1
ATOM 1565 O O . ALA B 1 71 ? -1.274 11.727 -6.566 1 98.56 71 ALA B O 1
ATOM 1566 N N . ASP B 1 72 ? -2.344 13.352 -7.789 1 98.44 72 ASP B N 1
ATOM 1567 C CA . ASP B 1 72 ? -3.318 12.484 -8.453 1 98.44 72 ASP B CA 1
ATOM 1568 C C . ASP B 1 72 ? -3.996 11.555 -7.445 1 98.44 72 ASP B C 1
ATOM 1570 O O . ASP B 1 72 ? -4.145 10.359 -7.703 1 98.44 72 ASP B O 1
ATOM 1574 N N . HIS B 1 73 ? -4.324 12.109 -6.285 1 98.75 73 HIS B N 1
ATOM 1575 C CA . HIS B 1 73 ? -4.777 11.211 -5.227 1 98.75 73 HIS B CA 1
ATOM 1576 C C . HIS B 1 73 ? -6.254 10.859 -5.402 1 98.75 73 HIS B C 1
ATOM 1578 O O . HIS B 1 73 ? -7.031 11.672 -5.914 1 98.75 73 HIS B O 1
ATOM 1584 N N . SER B 1 74 ? -6.629 9.672 -5.008 1 98.81 74 SER B N 1
ATOM 1585 C CA . SER B 1 74 ? -7.988 9.141 -4.949 1 98.81 74 SER B CA 1
ATOM 1586 C C . SER B 1 74 ? -8.227 8.383 -3.65 1 98.81 74 SER B C 1
ATOM 1588 O O . SER B 1 74 ? -7.281 7.914 -3.014 1 98.81 74 SER B O 1
ATOM 1590 N N . HIS B 1 75 ? -9.523 8.273 -3.254 1 98.81 75 HIS B N 1
ATOM 1591 C CA . HIS B 1 75 ? -9.828 7.824 -1.899 1 98.81 75 HIS B CA 1
ATOM 1592 C C . HIS B 1 75 ? -11.086 6.969 -1.872 1 98.81 75 HIS B C 1
ATOM 1594 O O . HIS B 1 75 ? -12.023 7.207 -2.639 1 98.81 75 HIS B O 1
ATOM 1600 N N . PHE B 1 76 ? -11.125 6.02 -0.979 1 98.75 76 PHE B N 1
ATOM 1601 C CA . PHE B 1 76 ? -12.359 5.305 -0.67 1 98.75 76 PHE B CA 1
ATOM 1602 C C . PHE B 1 76 ? -12.336 4.777 0.76 1 98.75 76 PHE B C 1
ATOM 1604 O O . PHE B 1 76 ? -11.273 4.715 1.387 1 98.75 76 PHE B O 1
ATOM 1611 N N . LEU B 1 77 ? -13.461 4.465 1.321 1 98.69 77 LEU B N 1
ATOM 1612 C CA . LEU B 1 77 ? -13.609 3.906 2.66 1 98.69 77 LEU B CA 1
ATOM 1613 C C . LEU B 1 77 ? -14.406 2.607 2.621 1 98.69 77 LEU B C 1
ATOM 1615 O O . LEU B 1 77 ? -15.164 2.367 1.68 1 98.69 77 LEU B O 1
ATOM 1619 N N . SER B 1 78 ? -14.203 1.796 3.637 1 98.38 78 SER B N 1
ATOM 1620 C CA . SER B 1 78 ? -15.039 0.616 3.818 1 98.38 78 SER B CA 1
ATOM 1621 C C . SER B 1 78 ? -16.484 1.005 4.121 1 98.38 78 SER B C 1
ATOM 1623 O O . SER B 1 78 ? -16.766 2.15 4.484 1 98.38 78 SER B O 1
ATOM 1625 N N . GLU B 1 79 ? -17.344 0.067 4 1 95.62 79 GLU B N 1
ATOM 1626 C CA . GLU B 1 79 ? -18.766 0.307 4.219 1 95.62 79 GLU B CA 1
ATOM 1627 C C . GLU B 1 79 ? -19.031 0.802 5.637 1 95.62 79 GLU B C 1
ATOM 1629 O O . GLU B 1 79 ? -19.828 1.718 5.84 1 95.62 79 GLU B O 1
ATOM 1634 N N . ASP B 1 80 ? -18.375 0.219 6.613 1 96.06 80 ASP B N 1
ATOM 1635 C CA . ASP B 1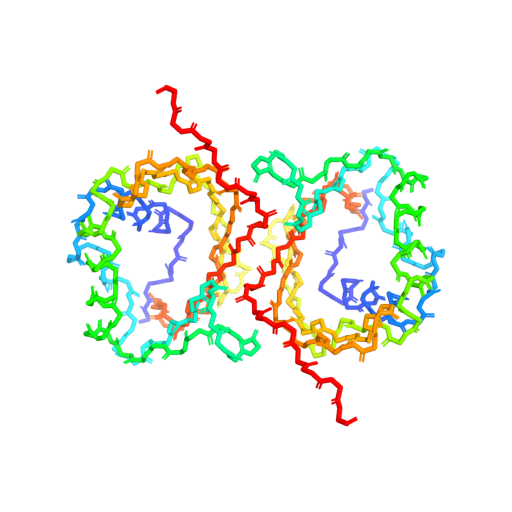 80 ? -18.641 0.551 8.008 1 96.06 80 ASP B CA 1
ATOM 1636 C C . ASP B 1 80 ? -17.859 1.799 8.438 1 96.06 80 ASP B C 1
ATOM 1638 O O . ASP B 1 80 ? -17.938 2.221 9.594 1 96.06 80 ASP B O 1
ATOM 1642 N N . GLY B 1 81 ? -17.062 2.332 7.551 1 97.25 81 GLY B N 1
ATOM 1643 C CA . GLY B 1 81 ? -16.359 3.578 7.805 1 97.25 81 GLY B CA 1
ATOM 1644 C C . GLY B 1 81 ? -15.156 3.406 8.711 1 97.25 81 GLY B C 1
ATOM 1645 O O . GLY B 1 81 ? -14.547 4.391 9.141 1 97.25 81 GLY B O 1
ATOM 1646 N N . THR B 1 82 ? -14.719 2.166 8.945 1 98.25 82 THR B N 1
ATOM 1647 C CA . THR B 1 82 ? -13.656 1.932 9.914 1 98.25 82 THR B CA 1
ATOM 1648 C C . THR B 1 82 ? -12.305 1.813 9.219 1 98.25 82 THR B C 1
ATOM 1650 O O . THR B 1 82 ? -11.258 1.767 9.875 1 98.25 82 THR B O 1
ATOM 1653 N N . ARG B 1 83 ? -12.398 1.73 7.934 1 98.81 83 ARG B N 1
ATOM 1654 C CA . ARG B 1 83 ? -11.172 1.663 7.145 1 98.81 83 ARG B CA 1
ATOM 1655 C C . ARG B 1 83 ? -11.195 2.684 6.012 1 98.81 83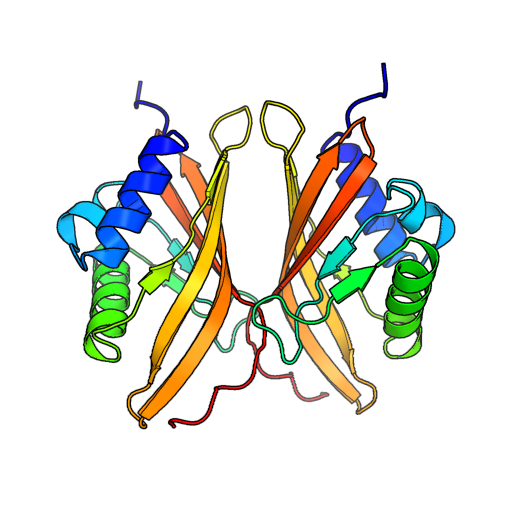 ARG B C 1
ATOM 1657 O O . ARG B 1 83 ? -12.25 2.945 5.426 1 98.81 83 ARG B O 1
ATOM 1664 N N . GLY B 1 84 ? -10.039 3.273 5.641 1 98.81 84 GLY B N 1
ATOM 1665 C CA . GLY B 1 84 ? -9.859 4.184 4.52 1 98.81 84 GLY B CA 1
ATOM 1666 C C . GLY B 1 84 ? -8.602 3.906 3.721 1 98.81 84 GLY B C 1
ATOM 1667 O O . GLY B 1 84 ? -7.66 3.293 4.227 1 98.81 84 GLY B O 1
ATOM 1668 N N . VAL B 1 85 ? -8.633 4.312 2.512 1 98.94 85 VAL B N 1
ATOM 1669 C CA . VAL B 1 85 ? -7.496 4.176 1.605 1 98.94 85 VAL B CA 1
ATOM 1670 C C . VAL B 1 85 ? -7.316 5.469 0.81 1 98.94 85 VAL B C 1
ATOM 1672 O O . VAL B 1 85 ? -8.289 6.039 0.309 1 98.94 85 VAL B O 1
ATOM 1675 N N . SER B 1 86 ? -6.113 5.93 0.733 1 98.94 86 SER B N 1
ATOM 1676 C CA . SER B 1 86 ? -5.719 6.988 -0.19 1 98.94 86 SER B CA 1
ATOM 1677 C C . SER B 1 86 ? -4.602 6.523 -1.117 1 98.94 86 SER B C 1
ATOM 1679 O O . SER B 1 86 ? -3.531 6.117 -0.655 1 98.94 86 SER B O 1
ATOM 1681 N N . GLN B 1 87 ? -4.844 6.535 -2.385 1 98.94 87 GLN B N 1
ATOM 1682 C CA . GLN B 1 87 ? -3.814 6.285 -3.389 1 98.94 87 GLN B CA 1
ATOM 1683 C C . GLN B 1 87 ? -3.268 7.594 -3.951 1 98.94 87 GLN B C 1
ATOM 1685 O O . GLN B 1 87 ? -4 8.578 -4.078 1 98.94 87 GLN B O 1
ATOM 1690 N N . TRP B 1 88 ? -1.99 7.559 -4.312 1 98.94 88 TRP B N 1
ATOM 1691 C CA . TRP B 1 88 ? -1.36 8.789 -4.777 1 98.94 88 TRP B CA 1
ATOM 1692 C C . TRP B 1 88 ? -0.083 8.484 -5.555 1 98.94 88 TRP B C 1
ATOM 1694 O O . TRP B 1 88 ? 0.397 7.352 -5.555 1 98.94 88 TRP B O 1
ATOM 1704 N N . THR B 1 89 ? 0.402 9.43 -6.293 1 98.81 89 THR B N 1
ATOM 1705 C CA . THR B 1 89 ? 1.757 9.477 -6.828 1 98.81 89 THR B CA 1
ATOM 1706 C C . THR B 1 89 ? 2.617 10.453 -6.035 1 98.81 89 THR B C 1
ATOM 1708 O O . THR B 1 89 ? 2.33 11.656 -6.004 1 98.81 89 THR B O 1
ATOM 1711 N N . PHE B 1 90 ? 3.592 9.945 -5.375 1 98.75 90 PHE B N 1
ATOM 1712 C CA . PHE B 1 90 ? 4.559 10.75 -4.637 1 98.75 90 PHE B CA 1
ATOM 1713 C C . PHE B 1 90 ? 5.578 11.375 -5.582 1 98.75 90 PHE B C 1
ATOM 1715 O O . PHE B 1 90 ? 6.219 10.672 -6.367 1 98.75 90 PHE B O 1
ATOM 1722 N N . ARG B 1 91 ? 5.715 12.688 -5.535 1 98.5 91 ARG B N 1
ATOM 1723 C CA . ARG B 1 91 ? 6.68 13.43 -6.336 1 98.5 91 ARG B CA 1
ATOM 1724 C C . ARG B 1 91 ? 7.488 14.391 -5.465 1 98.5 91 ARG B C 1
ATOM 1726 O O . ARG B 1 91 ? 6.922 15.18 -4.703 1 98.5 91 ARG B O 1
ATOM 1733 N N . ALA B 1 92 ? 8.734 14.297 -5.66 1 98.38 92 ALA B N 1
ATOM 1734 C CA . ALA B 1 92 ? 9.586 15.203 -4.898 1 98.38 92 ALA B CA 1
ATOM 1735 C C . ALA B 1 92 ? 10.992 15.266 -5.484 1 98.38 92 ALA B C 1
ATOM 1737 O O . ALA B 1 92 ? 11.367 14.422 -6.305 1 98.38 92 ALA B O 1
ATOM 1738 N N . THR B 1 93 ? 11.711 16.281 -5.121 1 98.12 93 THR B N 1
ATOM 1739 C CA . THR B 1 93 ? 13.148 16.359 -5.332 1 98.12 93 THR B CA 1
ATOM 1740 C C . THR B 1 93 ? 13.898 16.031 -4.043 1 98.12 93 THR B C 1
ATOM 1742 O O . THR B 1 93 ? 13.688 16.672 -3.016 1 98.12 93 THR B O 1
ATOM 1745 N N . ASN B 1 94 ? 14.727 15.062 -4.105 1 96.19 94 ASN B N 1
ATOM 1746 C CA . ASN B 1 94 ? 15.547 14.695 -2.953 1 96.19 94 ASN B CA 1
ATOM 1747 C C . ASN B 1 94 ? 16.594 15.766 -2.645 1 96.19 94 ASN B C 1
ATOM 1749 O O . ASN B 1 94 ? 16.953 16.547 -3.52 1 96.19 94 ASN B O 1
ATOM 1753 N N . PRO B 1 95 ? 17.078 15.719 -1.353 1 95.62 95 PRO B N 1
ATOM 1754 C CA . PRO B 1 95 ? 18.125 16.672 -1.007 1 95.62 95 PRO B CA 1
ATOM 1755 C C . PRO B 1 95 ? 19.344 16.578 -1.924 1 95.62 95 PRO B C 1
ATOM 1757 O O . PRO B 1 95 ? 20.016 17.578 -2.17 1 95.62 95 PRO B O 1
ATOM 1760 N N . ASP B 1 96 ? 19.594 15.477 -2.498 1 94.81 96 ASP B N 1
ATOM 1761 C CA . ASP B 1 96 ? 20.766 15.281 -3.346 1 94.81 96 ASP B CA 1
ATOM 1762 C C . ASP B 1 96 ? 20.484 15.703 -4.785 1 94.81 96 ASP B C 1
ATOM 1764 O O . ASP B 1 96 ? 21.328 15.539 -5.664 1 94.81 96 ASP B O 1
ATOM 1768 N N . GLY B 1 97 ? 19.297 16.109 -5.062 1 95.81 97 GLY B N 1
ATOM 1769 C CA . GLY B 1 97 ? 18.969 16.656 -6.367 1 95.81 97 GLY B CA 1
ATOM 1770 C C . GLY B 1 97 ? 18.25 15.664 -7.262 1 95.81 97 GLY B C 1
ATOM 1771 O O . GLY B 1 97 ? 17.672 16.047 -8.281 1 95.81 97 GLY B O 1
ATOM 1772 N N . THR B 1 98 ? 18.266 14.406 -6.965 1 96.5 98 THR B N 1
ATOM 1773 C CA . THR B 1 98 ? 17.531 13.422 -7.75 1 96.5 98 THR B CA 1
ATOM 1774 C C . THR B 1 98 ? 16.031 13.562 -7.523 1 96.5 98 THR B C 1
ATOM 1776 O O . THR B 1 98 ? 15.594 14.172 -6.539 1 96.5 98 THR B O 1
ATOM 1779 N N . ARG B 1 99 ? 15.297 13.055 -8.445 1 97.62 99 ARG B N 1
ATOM 1780 C CA . ARG B 1 99 ? 13.844 13.148 -8.359 1 97.62 99 ARG B CA 1
ATOM 1781 C C . ARG B 1 99 ? 13.227 11.805 -7.992 1 97.62 99 ARG B C 1
ATOM 1783 O O . ARG B 1 99 ? 13.766 10.75 -8.344 1 97.62 99 ARG B O 1
ATOM 1790 N N . ILE B 1 100 ? 12.18 11.938 -7.301 1 97.69 100 ILE B N 1
ATOM 1791 C CA . ILE B 1 100 ? 11.367 10.766 -7 1 97.69 100 ILE B CA 1
ATOM 1792 C C . ILE B 1 100 ? 9.969 10.938 -7.59 1 97.69 100 ILE B C 1
ATOM 1794 O O . ILE B 1 100 ? 9.352 12 -7.434 1 97.69 100 ILE B O 1
ATOM 1798 N N . GLU B 1 101 ? 9.469 10.031 -8.281 1 98.38 101 GLU B N 1
ATOM 1799 C CA . GLU B 1 101 ? 8.102 9.883 -8.766 1 98.38 101 GLU B CA 1
ATOM 1800 C C . GLU B 1 101 ? 7.641 8.43 -8.68 1 98.38 101 GLU B C 1
ATOM 1802 O O . GLU B 1 101 ? 8.078 7.586 -9.469 1 98.38 101 GLU B O 1
ATOM 1807 N N . VAL B 1 102 ? 6.812 8.133 -7.73 1 98.69 102 VAL B N 1
ATOM 1808 C CA . VAL B 1 102 ? 6.52 6.742 -7.418 1 98.69 102 VAL B CA 1
ATOM 1809 C C . VAL B 1 102 ? 5.125 6.629 -6.812 1 98.69 102 VAL B C 1
ATOM 1811 O O . VAL B 1 102 ? 4.723 7.461 -6 1 98.69 102 VAL B O 1
ATOM 1814 N N . GLN B 1 103 ? 4.316 5.648 -7.246 1 98.88 103 GLN B N 1
ATOM 1815 C CA . GLN B 1 103 ? 2.963 5.48 -6.734 1 98.88 103 GLN B CA 1
ATOM 1816 C C . GLN B 1 103 ? 2.971 4.781 -5.375 1 98.88 103 GLN B C 1
ATOM 1818 O O . GLN B 1 103 ? 3.867 3.986 -5.086 1 98.88 103 GLN B O 1
ATOM 1823 N N . GLY B 1 104 ? 2.023 5.078 -4.559 1 98.81 104 GLY B N 1
ATOM 1824 C CA . GLY B 1 104 ? 1.827 4.484 -3.246 1 98.81 104 GLY B CA 1
ATOM 1825 C C . GLY B 1 104 ? 0.421 4.672 -2.709 1 98.81 104 GLY B C 1
ATOM 1826 O O . GLY B 1 104 ? -0.498 5 -3.461 1 98.81 104 GLY B O 1
ATOM 1827 N N . ALA B 1 105 ? 0.276 4.352 -1.427 1 98.94 105 ALA B N 1
ATOM 1828 C CA . ALA B 1 105 ? -1.021 4.484 -0.769 1 98.94 105 ALA B CA 1
ATOM 1829 C C . ALA B 1 105 ? -0.858 4.617 0.743 1 98.94 105 ALA B C 1
ATOM 1831 O O . ALA B 1 105 ? 0.158 4.199 1.303 1 98.94 105 ALA B O 1
ATOM 1832 N N . ASP B 1 106 ? -1.796 5.227 1.357 1 98.94 106 ASP B N 1
ATOM 1833 C CA . ASP B 1 106 ? -2.004 5.199 2.803 1 98.94 106 ASP B CA 1
ATOM 1834 C C . ASP B 1 106 ? -3.246 4.387 3.164 1 98.94 106 ASP B C 1
ATOM 1836 O O . ASP B 1 106 ? -4.312 4.578 2.576 1 98.94 106 ASP B O 1
ATOM 1840 N N . LEU B 1 107 ? -3.121 3.455 4.082 1 98.94 107 LEU B N 1
ATOM 1841 C CA . LEU B 1 107 ? -4.238 2.744 4.691 1 98.94 107 LEU B CA 1
ATOM 1842 C C . LEU B 1 107 ? -4.547 3.307 6.078 1 98.94 107 LEU B C 1
ATOM 1844 O O . LEU B 1 107 ? -3.635 3.572 6.863 1 98.94 107 LEU B O 1
ATOM 1848 N N . PHE B 1 108 ? -5.832 3.445 6.371 1 98.94 108 PHE B N 1
ATOM 1849 C CA . PHE B 1 108 ? -6.234 4.066 7.625 1 98.94 108 PHE B CA 1
ATOM 1850 C C . PHE B 1 108 ? -7.152 3.145 8.422 1 98.94 108 PHE B C 1
ATOM 1852 O O . PHE B 1 108 ? -8.016 2.479 7.848 1 98.94 108 PHE B O 1
ATOM 1859 N N . ARG B 1 109 ? -6.902 3.057 9.672 1 98.88 109 ARG B N 1
ATOM 1860 C CA . ARG B 1 109 ? -7.953 2.68 10.617 1 98.88 109 ARG B CA 1
ATOM 1861 C C . ARG B 1 109 ? -8.617 3.914 11.211 1 98.88 109 ARG B C 1
ATOM 1863 O O . ARG B 1 109 ? -7.938 4.879 11.57 1 98.88 109 ARG B O 1
ATOM 1870 N N . ILE B 1 110 ? -9.883 3.887 11.336 1 98.75 110 ILE B N 1
ATOM 1871 C CA . ILE B 1 110 ? -10.688 5.027 11.758 1 98.75 110 ILE B CA 1
ATOM 1872 C C . ILE B 1 110 ? -11.609 4.617 12.906 1 98.75 110 ILE B C 1
ATOM 1874 O O . ILE B 1 110 ? -12.25 3.566 12.844 1 98.75 110 ILE B O 1
ATOM 1878 N N . ALA B 1 111 ? -11.602 5.328 13.93 1 98.06 111 ALA B N 1
ATOM 1879 C CA . ALA B 1 111 ? -12.492 5.145 15.07 1 98.06 111 ALA B CA 1
ATOM 1880 C C . ALA B 1 111 ? -13.055 6.477 15.547 1 98.06 111 ALA B C 1
ATOM 1882 O O . ALA B 1 111 ? -12.32 7.453 15.711 1 98.06 111 ALA B O 1
ATOM 1883 N N . ASP B 1 112 ? -14.375 6.516 15.695 1 95.69 112 ASP B N 1
ATOM 1884 C CA . ASP B 1 112 ? -15.078 7.703 16.188 1 95.69 112 ASP B CA 1
ATOM 1885 C C . ASP B 1 112 ? -14.75 8.922 15.32 1 95.69 112 ASP B C 1
ATOM 1887 O O . ASP B 1 112 ? -14.438 9.992 15.844 1 95.69 112 ASP B O 1
ATOM 1891 N N . GLY B 1 113 ? -14.672 8.656 14.086 1 96.38 113 GLY B N 1
ATOM 1892 C CA . GLY B 1 113 ? -14.508 9.734 13.125 1 96.38 113 GLY B CA 1
ATOM 1893 C C . GLY B 1 113 ? -13.094 10.289 13.078 1 96.38 113 GLY B C 1
ATOM 1894 O O . GLY B 1 113 ? -12.867 11.367 12.531 1 96.38 113 GLY B O 1
ATOM 1895 N N . ARG B 1 114 ? -12.141 9.602 13.656 1 98.12 114 ARG B N 1
ATOM 1896 C CA . ARG B 1 114 ? -10.75 10.039 13.688 1 98.12 114 ARG B CA 1
ATOM 1897 C C . ARG B 1 114 ? -9.82 8.945 13.164 1 98.12 114 ARG B C 1
ATOM 1899 O O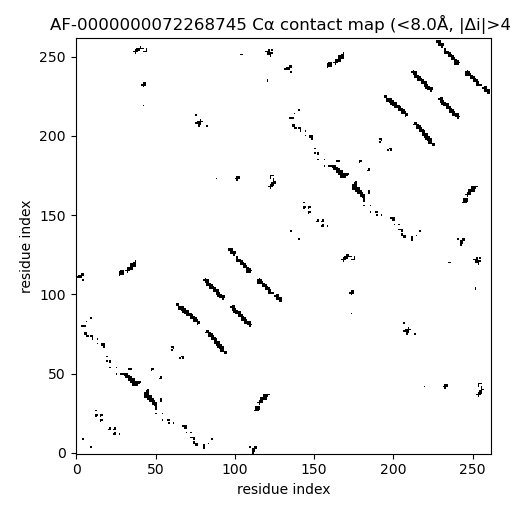 . ARG B 1 114 ? -10.109 7.758 13.32 1 98.12 114 ARG B O 1
ATOM 1906 N N . ILE B 1 115 ? -8.758 9.367 12.57 1 98.75 115 ILE B N 1
ATOM 1907 C CA . ILE B 1 115 ? -7.734 8.422 12.156 1 98.75 115 ILE B CA 1
ATOM 1908 C C . ILE B 1 115 ? -6.941 7.953 13.375 1 98.75 115 ILE B C 1
ATOM 1910 O O . ILE B 1 115 ? -6.301 8.758 14.055 1 98.75 115 ILE B O 1
ATOM 1914 N N . VAL B 1 116 ? -6.969 6.691 13.609 1 98.81 116 VAL B N 1
ATOM 1915 C CA . VAL B 1 116 ? -6.277 6.168 14.781 1 98.81 116 VAL B CA 1
ATOM 1916 C C . VAL B 1 116 ? -5.008 5.434 14.352 1 98.81 116 VAL B C 1
ATOM 1918 O O . VAL B 1 116 ? -4.137 5.156 15.18 1 98.81 116 VAL B O 1
ATOM 1921 N N . GLU B 1 117 ? -4.906 5.082 13.141 1 98.94 117 GLU B N 1
ATOM 1922 C CA . GLU B 1 117 ? -3.729 4.43 12.578 1 98.94 117 GLU B CA 1
ATOM 1923 C C . GLU B 1 117 ? -3.551 4.789 11.102 1 98.94 117 GLU B C 1
ATOM 1925 O O . GLU B 1 117 ? -4.523 4.809 10.344 1 98.94 117 GLU B O 1
ATOM 1930 N N . LYS B 1 118 ? -2.373 5.121 10.688 1 98.94 118 LYS B N 1
ATOM 1931 C CA . LYS B 1 118 ? -1.977 5.371 9.305 1 98.94 118 LYS B CA 1
ATOM 1932 C C . LYS B 1 118 ? -0.795 4.492 8.898 1 98.94 118 LYS B C 1
ATOM 1934 O O . LYS B 1 118 ? 0.226 4.465 9.594 1 98.94 118 LYS B O 1
ATOM 1939 N N . GLN B 1 119 ? -0.979 3.682 7.867 1 98.88 119 GLN B N 1
ATOM 1940 C CA . GLN B 1 119 ? 0.087 2.924 7.223 1 98.88 119 GLN B CA 1
ATOM 1941 C C . GLN B 1 119 ? 0.446 3.527 5.867 1 98.88 119 GLN B C 1
ATOM 1943 O O . GLN B 1 119 ? -0.426 3.721 5.016 1 98.88 119 GLN B O 1
ATOM 1948 N N . ALA B 1 120 ? 1.654 3.885 5.68 1 98.94 120 ALA B N 1
ATOM 1949 C CA . ALA B 1 120 ? 2.109 4.352 4.371 1 98.94 120 ALA B CA 1
ATOM 1950 C C . ALA B 1 120 ? 2.861 3.25 3.629 1 98.94 120 ALA B C 1
ATOM 1952 O O . ALA B 1 120 ? 3.709 2.568 4.211 1 98.94 120 ALA B O 1
ATOM 1953 N N . LEU B 1 121 ? 2.516 2.998 2.422 1 98.88 121 LEU B N 1
ATOM 1954 C CA . LEU B 1 121 ? 3.125 2.014 1.535 1 98.88 121 LEU B CA 1
ATOM 1955 C C . LEU B 1 121 ? 3.486 2.641 0.193 1 98.88 121 LEU B C 1
ATOM 1957 O O . LEU B 1 121 ? 2.771 3.516 -0.3 1 98.88 121 LEU B O 1
ATOM 1961 N N . ARG B 1 122 ? 4.5 2.162 -0.381 1 98.62 122 ARG B N 1
ATOM 1962 C CA . ARG B 1 122 ? 4.957 2.734 -1.644 1 98.62 122 ARG B CA 1
ATOM 1963 C C . ARG B 1 122 ? 5.598 1.67 -2.527 1 98.62 122 ARG B C 1
ATOM 1965 O O . ARG B 1 122 ? 6.129 0.677 -2.027 1 98.62 122 ARG B O 1
ATOM 1972 N N . LYS B 1 123 ? 5.473 1.848 -3.91 1 98.75 123 LYS B N 1
ATOM 1973 C CA . LYS B 1 123 ? 6.238 1.028 -4.844 1 98.75 123 LYS B CA 1
ATOM 1974 C C . LYS B 1 123 ? 7.738 1.204 -4.629 1 98.75 123 LYS B C 1
ATOM 1976 O O . LYS B 1 123 ? 8.172 2.197 -4.039 1 98.75 123 LYS B O 1
ATOM 1981 N N . GLN B 1 124 ? 8.422 0.211 -5.047 1 96.88 124 GLN B N 1
ATOM 1982 C CA . GLN B 1 124 ? 9.875 0.307 -5.066 1 96.88 124 GLN B CA 1
ATOM 1983 C C . GLN B 1 124 ? 10.383 0.675 -6.457 1 96.88 124 GLN B C 1
ATOM 1985 O O . GLN B 1 124 ? 10.375 -0.154 -7.367 1 96.88 124 GLN B O 1
ATOM 1990 N N . ARG B 1 125 ? 10.758 1.885 -6.602 1 96.44 125 ARG B N 1
ATOM 1991 C CA . ARG B 1 125 ? 11.25 2.451 -7.852 1 96.44 125 ARG B CA 1
ATOM 1992 C C . ARG B 1 125 ? 12.555 3.211 -7.633 1 96.44 125 ARG B C 1
ATOM 1994 O O . ARG B 1 125 ? 12.672 3.998 -6.691 1 96.44 125 ARG B O 1
ATOM 2001 N N . PRO B 1 126 ? 13.562 2.98 -8.469 1 92.88 126 PRO B N 1
ATOM 2002 C CA . PRO B 1 126 ? 14.766 3.809 -8.328 1 92.88 126 PRO B CA 1
ATOM 2003 C C . PRO B 1 126 ? 14.484 5.293 -8.555 1 92.88 126 PRO B C 1
ATOM 2005 O O . PRO B 1 126 ? 13.555 5.645 -9.281 1 92.88 126 PRO B O 1
ATOM 2008 N N . SER B 1 127 ? 15.312 6.082 -7.938 1 92.38 127 SER B N 1
ATOM 2009 C CA . SER B 1 127 ? 15.227 7.516 -8.188 1 92.38 127 SER B CA 1
ATOM 2010 C C . SER B 1 127 ? 15.547 7.844 -9.641 1 92.38 127 SER B C 1
ATOM 2012 O O . SER B 1 127 ? 16.25 7.082 -10.312 1 92.38 127 SER B O 1
ATOM 2014 N N . ILE B 1 128 ? 14.992 8.906 -10.023 1 91.25 128 ILE B N 1
ATOM 2015 C CA . ILE B 1 128 ? 15.211 9.43 -11.367 1 91.25 128 ILE B CA 1
ATOM 2016 C C . ILE B 1 128 ? 16.328 10.484 -11.328 1 91.25 128 ILE B C 1
ATOM 2018 O O . ILE B 1 128 ? 16.234 11.453 -10.578 1 91.25 128 ILE B O 1
ATOM 2022 N N . PRO B 1 129 ? 17.297 10.242 -12.039 1 86.44 129 PRO B N 1
ATOM 2023 C CA . PRO B 1 129 ? 18.359 11.25 -12.055 1 86.44 129 PRO B CA 1
ATOM 2024 C C . PRO B 1 129 ? 17.859 12.633 -12.469 1 86.44 129 PRO B C 1
ATOM 2026 O O . PRO B 1 129 ? 16.891 12.742 -13.234 1 86.44 129 PRO B O 1
ATOM 2029 N N . ALA B 1 130 ? 18.516 13.625 -11.805 1 79.94 130 ALA B N 1
ATOM 2030 C CA . ALA B 1 130 ? 18.188 14.992 -12.195 1 79.94 130 ALA B CA 1
ATOM 2031 C C . ALA B 1 130 ? 18.531 15.242 -13.656 1 79.94 130 ALA B C 1
ATOM 2033 O O . ALA B 1 130 ? 19.5 14.68 -14.18 1 79.94 130 ALA B O 1
ATOM 2034 N N . ARG B 1 131 ? 17.703 15.953 -14.359 1 66.12 131 ARG B N 1
ATOM 2035 C CA . ARG B 1 131 ? 18.047 16.344 -15.719 1 66.12 131 ARG B CA 1
ATOM 2036 C C . ARG B 1 131 ? 19.281 17.25 -15.734 1 66.12 131 ARG B C 1
ATOM 2038 O O . ARG B 1 131 ? 19.531 17.984 -14.781 1 66.12 131 ARG B O 1
#

Organism: Cereibacter sphaeroides (strain ATCC 17023 / DSM 158 / JCM 6121 / CCUG 31486 / LMG 2827 / NBRC 12203 / NCIMB 8253 / ATH 2.4.1.) (NCBI:txid272943)

Sequence (262 aa):
MSTPLTASDLAALFDAFNRHDIDAVMAPFAEDCVFYTVAGEAEHGTRIEGREAIARAFTGVWTAMPDVQWADHSHFLSEDGTRGVSQWTFRATNPDGTRIEVQGADLFRIADGRIVEKQALRKQRPSIPARMSTPLTASDLAALFDAFNRHDIDAVMAPFAEDCVFYTVAGEAEHGTRIEGREAIARAFTGVWTAMPDVQWADHSHFLSEDGTRGVSQWTFRATNPDGTRIEVQGADLFRIADGRIVEKQALRKQRPSIPAR

Foldseek 3Di:
DFDFDFQVLVVQLQVCLQVVPLVSNLVQADQFAWEFEAAPDDPQHDIATGSVRVSVVSVVVCVQWVNWHFAPKGKGADPVRQKIKIKGWIWTAGNVGWIDTWIWMWIFGDDSNGTRYIGTHTDDDDTHGHD/DFDFDFQVLVVQLQVCLQVVPLVSNLVQADQFAWEAEAAPDDPQHDIATGSVRVSVVSVVVCVQWVNWHFAPKGKGADPVRQKIKIKGWIWTAGNVGWIDTWIWMWIFGDDSNGTRYIGTHTDDDDTHGHD

Nearest PDB structures (foldseek):
  1s5a-assembly1_A  TM=8.165E-01  e=1.406E-07  Bacillus subtilis
  6wf4-assembly1_A  TM=8.301E-01  e=1.673E-07  Streptomyces sp. RM-5-8
  3ff0-assembly1_A  TM=7.818E-01  e=4.227E-07  Pseudomonas aeruginosa
  3ff0-assembly1_B  TM=7.471E-01  e=3.764E-07  Pseudomonas aeruginosa
  3jun-assembly1_A  TM=7.525E-01  e=5.329E-07  Burkholderia lata

Radius of gyration: 18.41 Å; Cα contacts (8 Å, |Δi|>4): 628; chains: 2; bounding box: 47×46×39 Å

Solvent-accessible surface area (backbone atoms only — not comparable to full-atom values): 12909 Å² total; per-residue (Å²): 130,61,64,72,64,48,44,68,54,54,50,50,35,49,53,22,53,52,65,67,35,63,69,63,45,49,64,51,48,31,68,75,17,36,37,24,37,37,43,34,89,41,40,64,13,37,83,36,64,23,47,68,54,43,51,50,52,56,51,48,51,42,66,58,17,76,69,43,32,59,37,88,58,48,59,46,38,28,65,87,48,43,34,38,40,36,37,26,34,37,33,32,45,45,83,86,54,33,30,42,64,36,26,34,35,36,43,33,37,36,55,76,42,18,35,44,31,40,37,36,30,28,36,50,50,79,71,39,75,58,130,130,61,64,71,64,48,43,69,54,53,50,50,35,48,53,23,54,53,66,65,35,65,70,64,43,50,63,52,48,31,69,75,17,35,37,25,36,37,42,33,90,40,40,64,14,36,83,36,65,23,47,68,54,43,50,52,52,55,51,47,52,42,67,57,19,76,69,42,33,63,38,87,58,50,58,46,39,29,64,87,47,41,32,36,40,38,36,27,34,38,33,32,44,44,82,87,53,32,30,42,63,34,26,34,36,37,42,32,37,36,55,77,40,20,36,44,31,40,38,37,32,31,36,50,52,78,70,40,76,58,129

InterPro domains:
  IPR032710 NTF2-like domain superfamily [SSF54427] (10-119)
  IPR037401 SnoaL-like domain [PF12680] (11-117)

Secondary structure (DSSP, 8-state):
-PPPP-HHHHHHHHHHHHHT-HHHHHTTEEEEEEEE-SB-SBTTB-EEESHHHHHHHHHHHHHH-TT-EEEEEEEEEBTTSSEEEEEEEEEEE-TTS-EEEEEEEEEEEEETTEEEEEEEEE-B-PPBPP-/-PPPP-HHHHHHHHHHHHHT-HHHHHTTEEEEEEEE-SB-SBTTB-EEESHHHHHHHHHHHHHH-TT-EEEEEEEEEBTTSSEEEEEEEEEEE-TTS-EEEEEEEEEEEEETTEEEEEEEEE-B-PPBPP-

=== Feature glossary ===
Legend for the data blocks above and below:

— What the protein is —

The amino-acid sequence is the protein's primary structure: the linear order of residues from the N-terminus to the C-terminus, written in one-letter code. Everything else here — the 3D coordinates, the secondary structure, the domain annotations — is ultimately a consequence of this string.

Database cross-references. InterPro integrates a dozen domain/family signature databases into unified entries with residue-range hits. GO terms attach function/process/location labels with evidence codes. CATH codes position the fold in a four-level structural taxonomy. Organism is the NCBI-taxonomy species name.

— Where its atoms are —

The mmCIF block holds the 3D Cartesian coordinates of each backbone atom (N, Cα, C, O) in ångströms. mmCIF is the PDB's canonical archive format — a tagged-loop text representation of the atomic model.

The six renders are orthographic views along the three Cartesian axes in both directions. Representation (cartoon, sticks, or surface) and color scheme (sequence-rainbow or by-chain) vary across proteins so the training set covers all the common visualization conventions.

— Local backbone conformation —

Secondary structure is the local, repeating backbone conformation. DSSP classifies it into eight states by reading the hydrogen-bond network: three helix types (H, G, I), two β types (E, B), two non-regular types (T, S), and unstructured coil (-).

SS3 is a coarse helix/strand/coil call (letters a/b/c) made by the P-SEA algorithm from inter-Cα distances and dihedrals. It is less detailed than DSSP but needs only Cα positions.

Backbone dihedral angles. Every residue except chain termini has a φ (preceding-C → N → Cα → C) and a ψ (N → Cα → C → next-N). They are reported in degrees following the IUPAC sign convention. Secondary structure is essentially a statement about which (φ, ψ) basin each residue occupies.

— Global shape and packing —

The geometric summary reports three shape descriptors. Rg (radius of gyration) measures how spread out the Cα atoms are about their centre of mass; compact globular proteins have small Rg, elongated or unfolded ones large. Cα contacts (<8 Å, |i−j|>4) count long-range residue pairs in spatial proximity — high for tightly packed folds, near zero for rods or random coil. The bounding-box extents give the protein's footprint along x, y, z in Å.

Solvent accessibility: the surface area of each residue that a 1.4 Å water probe can touch, in Å². When only backbone atoms are present the absolute values are lower than full-atom SASA (side chains contribute most of the area) and are flagged as backbone-only.

Plot images: a contact map (which residues are close in 3D, as an N×N binary image), a Ramachandran scatter (backbone torsion angles, revealing secondary-structure composition at a glance), and — for AlphaFold structures — a PAE heatmap (pairwise prediction confidence).

— Structural neighborhood —

Foldseek's 3Di representation compresses backbone geometry into a per-residue letter drawn from a learned twenty-state alphabet. It captures the tertiary interaction pattern around each residue — which residues are packed against it in space, regardless of where they are in sequence.

Structural nearest neighbors (via Foldseek easy-search vs the PDB). Reported per hit: target PDB id, E-value, and alignment TM-score. A TM-score above ~0.5 is the conventional threshold for 'same fold'.

— Confidence and disorder —

pLDDT (predicted Local Distance Difference Test) is AlphaFold's per-residue confidence score, ranging from 0 to 100. Values above 90 indicate high confidence (typically well-packed cores); 70–90 is confident; 50–70 low confidence; below 50 usually means the region is disordered or the prediction is unreliable there. AlphaFold stores pLDDT in the mmCIF B-factor column.

For experimental (PDB) structures, the B-factor (temperature factor) quantifies the positional spread of each atom in the crystal — a combination of thermal vibration and static disorder — in units of Å². High B-factors mark flexible loops or poorly resolved regions; low B-factors mark the rigid, well-ordered core.

Predicted Aligned Error (PAE) is an AlphaFold confidence matrix: entry (i, j) is the expected error in the position of residue j, in ångströms, when the prediction is superimposed on the true structure at residue i. Low PAE within a block of residues means that block is internally rigid and well-predicted; high PAE between two blocks means their relative placement is uncertain even if each block individually is confident.